Protein AF-0000000078999060 (afdb_homodimer)

Sequence (272 aa):
MEKMNGQCHCGTVKFTVELTDGLNTARRCNCSYCRMRGAITVSAPLNGITVLEGKEKLTEYRFNTRQAAHYFCSVCGIYTFHQRRSNPDQYGVNVACLEGVSPFDFPEIKVTEGIHHPNDGGGGVAGYLRYTPVEKMEKMNGQCHCGTVKFTVELTDGLNTARRCNCS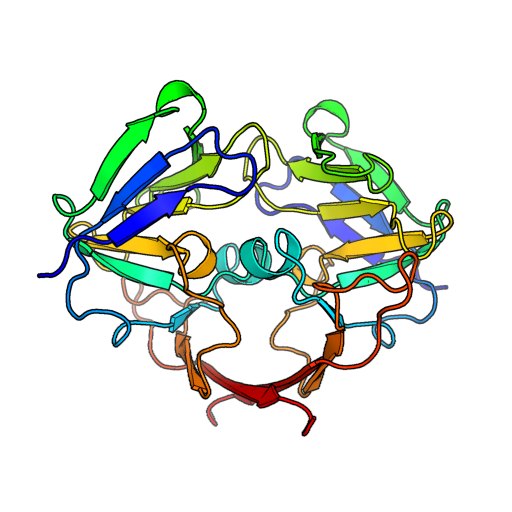YCRMRGAITVSAPLNGITVLEGKEKLTEYRFNTRQAAHYFCSVCGIYTFHQRRSNPDQYGVNVACLEGVSPFDFPEIKVTEGIHHPNDGGGGVAGYLRYTPVEK

Radius of gyration: 17.52 Å; Cα contacts (8 Å, |Δi|>4): 696; chains: 2; bounding box: 43×46×42 Å

Nearest PDB structures (foldseek):
  3fac-assembly6_F  TM=9.935E-01  e=1.640E-15  Cereibacter sphaeroides 2.4.1
  8x2u-assembly1_P  TM=4.530E-01  e=5.824E+00  Mus musculus
  2zf4-assembly2_D  TM=2.957E-01  e=1.473E+00  Chromobacterium violaceum
  3fac-assembly6_F  TM=9.935E-01  e=2.374E-15  Cereibacter sphaeroides 2.4.1
  8x2u-assembly1_P  TM=4.532E-01  e=5.974E+00  Mus musculus

InterPro domains:
  IPR006913 CENP-V/GFA domain [PF04828] (4-100)
  IPR006913 CENP-V/GFA domain [PS51891] (4-120)
  IPR011057 Mss4-like superfamily [SSF51316] (2-116)
  IPR052355 Centromere protein V-like [PTHR28620] (3-111)

Organism: Cronobacter sakazakii (strain ATCC BAA-894) (NCBI:txid290339)

Secondary structure (DSSP, 8-state):
--EEEEE-SSSSSEEEEE-SBTBTT-EEE-STTHHHH---EEEEEGGGEEEEE-GGGEEEE--TTS-SEEEEETTT--EEEEE-SS-TTEEEEEGGGBTT--GGG-SEEEEE--SS-GGGT--SEEEEEEEEEPP-/--EEEEE-SSSS-EEEEE-SBTBTT-EEE-STTHHHH---EEEEEGGGEEEEE-GGGEEEE--TTS-SEEEEETTT--EEEEE-SS-TTEEEEEGGGBTT--GGG-SEEEEE--SS-GGGT--SEEEEEEEEEPP-

Solvent-accessible surface area (backbone atoms only — not comparable to full-atom values): 13838 Å² total; per-residue (Å²): 114,76,73,42,54,30,32,43,81,79,56,58,36,29,30,37,35,28,38,71,58,57,75,77,54,46,28,34,42,58,16,83,60,46,41,40,39,31,45,48,26,23,40,20,41,62,87,25,58,45,76,75,38,38,67,88,41,49,42,72,35,62,57,93,89,51,64,32,44,34,33,20,33,69,70,65,33,33,62,46,38,26,38,30,61,89,46,67,64,25,24,38,31,29,43,42,32,29,71,95,40,52,70,83,71,44,57,65,34,48,23,31,28,36,73,44,36,54,88,76,77,44,40,61,69,44,25,36,39,32,48,46,68,52,85,127,113,76,74,40,55,32,32,42,83,81,56,57,36,27,31,37,35,28,38,71,58,55,75,78,54,47,27,34,43,58,16,83,60,45,41,39,42,32,45,45,26,23,40,20,41,64,84,23,57,46,76,75,38,39,68,89,40,49,40,72,33,62,58,95,89,51,65,31,44,34,30,20,34,69,69,65,33,34,61,48,38,26,38,30,62,88,45,68,65,24,25,39,31,29,43,43,34,29,73,95,41,52,71,84,71,43,56,64,33,48,24,32,26,36,72,45,36,52,86,77,78,44,42,61,69,43,24,35,41,32,48,47,66,50,87,127

pLDDT: mean 97.43, std 4.44, range [65.12, 98.94]

Structure (mmCIF, N/CA/C/O backbone):
data_AF-0000000078999060-model_v1
#
loop_
_entity.id
_entity.type
_entity.pdbx_description
1 polymer 'CENP-V/GFA domain-containing protein'
#
loop_
_atom_site.group_PDB
_atom_site.id
_atom_site.type_symbol
_atom_site.label_atom_id
_atom_site.label_alt_id
_atom_site.label_comp_id
_atom_site.label_asym_id
_atom_site.label_entity_id
_atom_site.label_seq_id
_atom_site.pdbx_PDB_ins_code
_atom_site.Cartn_x
_atom_site.Cartn_y
_atom_site.Cartn_z
_atom_site.occupancy
_atom_site.B_iso_or_equiv
_atom_site.auth_seq_id
_atom_site.auth_comp_id
_atom_site.auth_asym_id
_atom_site.auth_atom_id
_atom_site.pdbx_PDB_model_num
ATOM 1 N N . MET A 1 1 ? 6.52 21.141 16.891 1 65.19 1 MET A N 1
ATOM 2 C CA . MET A 1 1 ? 6.398 19.703 16.781 1 65.19 1 MET A CA 1
ATOM 3 C C . MET A 1 1 ? 7.664 19.078 16.188 1 65.19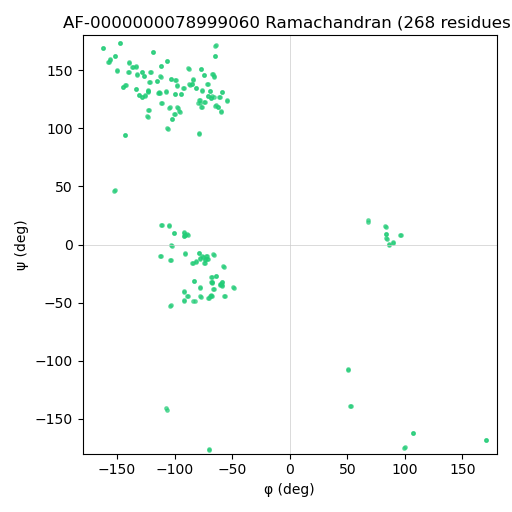 1 MET A C 1
ATOM 5 O O . MET A 1 1 ? 8.422 19.766 15.5 1 65.19 1 MET A O 1
ATOM 9 N N . GLU A 1 2 ? 8.094 17.906 16.703 1 84.69 2 GLU A N 1
ATOM 10 C CA . GLU A 1 2 ? 9.375 17.312 16.344 1 84.69 2 GLU A CA 1
ATOM 11 C C . GLU A 1 2 ? 9.398 16.938 14.859 1 84.69 2 GLU A C 1
ATOM 13 O O . GLU A 1 2 ? 8.422 16.391 14.336 1 84.69 2 GLU A O 1
ATOM 18 N N . LYS A 1 3 ? 10.336 17.531 14.141 1 95.88 3 LYS A N 1
ATOM 19 C CA . LYS A 1 3 ? 10.586 17.266 12.727 1 95.88 3 LYS A CA 1
ATOM 20 C C . LYS A 1 3 ? 11.117 15.852 12.516 1 95.88 3 LYS A C 1
ATOM 22 O O . LYS A 1 3 ? 12.023 15.414 13.234 1 95.88 3 LYS A O 1
ATOM 27 N N . MET A 1 4 ? 10.492 15.039 11.609 1 98.25 4 MET A N 1
ATOM 28 C CA . MET A 1 4 ? 10.922 13.688 11.273 1 98.25 4 MET A CA 1
ATOM 29 C C . MET A 1 4 ? 11.43 13.617 9.844 1 98.25 4 MET A C 1
ATOM 31 O O . MET A 1 4 ? 10.945 14.336 8.969 1 98.25 4 MET A O 1
ATOM 35 N N . ASN A 1 5 ? 12.422 12.812 9.609 1 98.75 5 ASN A N 1
ATOM 36 C CA . ASN A 1 5 ? 12.867 12.516 8.258 1 98.75 5 ASN A CA 1
ATOM 37 C C . ASN A 1 5 ? 12.031 11.398 7.629 1 98.75 5 ASN A C 1
ATOM 39 O O . ASN A 1 5 ? 11.641 10.453 8.312 1 98.75 5 ASN A O 1
ATOM 43 N N . GLY A 1 6 ? 11.758 11.555 6.336 1 98.81 6 GLY A N 1
ATOM 44 C CA . GLY A 1 6 ? 11.086 10.523 5.566 1 98.81 6 GLY A CA 1
ATOM 45 C C . GLY A 1 6 ? 11.656 10.344 4.172 1 98.81 6 GLY A C 1
ATOM 46 O O . GLY A 1 6 ? 12.312 11.25 3.646 1 98.81 6 GLY A O 1
ATOM 47 N N . GLN A 1 7 ? 11.484 9.211 3.609 1 98.94 7 GLN A N 1
ATOM 48 C CA . GLN A 1 7 ? 11.875 8.953 2.227 1 98.94 7 GLN A CA 1
ATOM 49 C C . GLN A 1 7 ? 11.086 7.777 1.646 1 98.94 7 GLN A C 1
ATOM 51 O O . GLN A 1 7 ? 10.562 6.945 2.389 1 98.94 7 GLN A O 1
ATOM 56 N N . CYS A 1 8 ? 11 7.762 0.298 1 98.94 8 CYS A N 1
ATOM 57 C CA . CYS A 1 8 ? 10.461 6.578 -0.36 1 98.94 8 CYS A CA 1
ATOM 58 C C . CYS A 1 8 ? 11.43 5.406 -0.249 1 98.94 8 CYS A C 1
ATOM 60 O O . CYS A 1 8 ? 12.453 5.5 0.427 1 98.94 8 CYS A O 1
ATOM 62 N N . HIS A 1 9 ? 11.141 4.316 -0.848 1 98.94 9 HIS A N 1
ATOM 63 C CA . HIS A 1 9 ? 11.945 3.113 -0.648 1 98.94 9 HIS A CA 1
ATOM 64 C C . HIS A 1 9 ? 13.305 3.244 -1.314 1 98.94 9 HIS A C 1
ATOM 66 O O . HIS A 1 9 ? 14.328 2.844 -0.741 1 98.94 9 HIS A O 1
ATOM 72 N N . CYS A 1 10 ? 13.352 3.717 -2.574 1 98.88 10 CYS A N 1
ATOM 73 C CA . CYS A 1 10 ? 14.586 3.756 -3.346 1 98.88 10 CYS A CA 1
ATOM 74 C C . CYS A 1 10 ? 15.461 4.93 -2.92 1 98.88 10 CYS A C 1
ATOM 76 O O . CYS A 1 10 ? 16.609 5.035 -3.338 1 98.88 10 CYS A O 1
ATOM 78 N N . GLY A 1 11 ? 14.914 5.832 -2.152 1 98.81 11 GLY A N 1
ATOM 79 C CA . GLY A 1 11 ? 15.688 6.945 -1.631 1 98.81 11 GLY A CA 1
ATOM 80 C C . GLY A 1 11 ? 15.68 8.156 -2.545 1 98.81 11 GLY A C 1
ATOM 81 O O . GLY A 1 11 ? 16.266 9.195 -2.217 1 98.81 11 GLY A O 1
ATOM 82 N N . THR A 1 12 ? 14.969 8.117 -3.674 1 98.88 12 THR A N 1
ATOM 83 C CA . THR A 1 12 ? 14.922 9.227 -4.621 1 98.88 12 THR A CA 1
ATOM 84 C C . THR A 1 12 ? 14.172 10.414 -4.023 1 98.88 12 THR A C 1
ATOM 86 O O . THR A 1 12 ? 14.602 11.562 -4.172 1 98.88 12 THR A O 1
ATOM 89 N N . VAL A 1 13 ? 13.062 10.18 -3.379 1 98.94 13 VAL A N 1
ATOM 90 C CA . VAL A 1 13 ? 12.273 11.227 -2.73 1 98.94 13 VAL A CA 1
ATOM 91 C C . VAL A 1 13 ? 12.609 11.266 -1.241 1 98.94 13 VAL A C 1
ATOM 93 O O . VAL A 1 13 ? 12.453 10.273 -0.533 1 98.94 13 VAL A O 1
ATOM 96 N N . LYS A 1 14 ? 13.094 12.312 -0.827 1 98.94 14 LYS A N 1
ATOM 97 C CA . LYS A 1 14 ? 13.367 12.578 0.583 1 98.94 14 LYS A CA 1
ATOM 98 C C . LYS A 1 14 ? 12.625 13.828 1.062 1 98.94 14 LYS A C 1
ATOM 100 O O . LYS A 1 14 ? 12.547 14.82 0.342 1 98.94 14 LYS A O 1
ATOM 105 N N . PHE A 1 15 ? 12.102 13.75 2.254 1 98.94 15 PHE A N 1
ATOM 106 C CA . PHE A 1 15 ? 11.344 14.875 2.779 1 98.94 15 PHE A CA 1
ATOM 107 C C . PHE A 1 15 ? 11.422 14.914 4.301 1 98.94 15 PHE A C 1
ATOM 109 O O . PHE A 1 15 ? 11.867 13.961 4.93 1 98.94 15 PHE A O 1
ATOM 116 N N . THR A 1 16 ? 11.094 16.047 4.891 1 98.81 16 THR A N 1
ATOM 117 C CA . THR A 1 16 ? 10.852 16.188 6.32 1 98.81 16 THR A CA 1
ATOM 118 C C . THR A 1 16 ? 9.383 16.484 6.594 1 98.81 16 THR A C 1
ATOM 120 O O . THR A 1 16 ? 8.68 17.016 5.73 1 98.81 16 THR A O 1
ATOM 123 N N . VAL A 1 17 ? 9.008 16.078 7.793 1 98.69 17 VAL A N 1
ATOM 124 C CA . VAL A 1 17 ? 7.602 16.297 8.117 1 98.69 17 VAL A CA 1
ATOM 125 C C . VAL A 1 17 ? 7.465 16.672 9.594 1 98.69 17 VAL A C 1
ATOM 127 O O . VAL A 1 17 ? 8.172 16.141 10.445 1 98.69 17 VAL A O 1
ATOM 130 N N . GLU A 1 18 ? 6.629 17.656 9.812 1 98.5 18 GLU A N 1
ATOM 131 C CA . GLU A 1 18 ? 6.09 17.938 11.133 1 98.5 18 GLU A CA 1
ATOM 132 C C . GLU A 1 18 ? 4.641 17.469 11.25 1 98.5 18 GLU A C 1
ATOM 134 O O . GLU A 1 18 ? 3.756 18 10.57 1 98.5 18 GLU A O 1
ATOM 139 N N . LEU A 1 19 ? 4.426 16.562 12.148 1 98.25 19 LEU A N 1
ATOM 140 C CA . LEU A 1 19 ? 3.111 15.93 12.25 1 98.25 19 LEU A CA 1
ATOM 141 C C . LEU A 1 19 ? 2.199 16.734 13.18 1 98.25 19 LEU A C 1
ATOM 143 O O . LEU A 1 19 ? 2.674 17.391 14.102 1 98.25 19 LEU A O 1
ATOM 147 N N . THR A 1 20 ? 0.923 16.656 12.938 1 97.06 20 THR A N 1
ATOM 148 C CA . THR A 1 20 ? -0.075 17.406 13.703 1 97.06 20 THR A CA 1
ATOM 149 C C . THR A 1 20 ? -0.13 16.922 15.148 1 97.06 20 THR A C 1
ATOM 151 O O . THR A 1 20 ? -0.285 17.719 16.062 1 97.06 20 THR A O 1
ATOM 154 N N . ASP A 1 21 ? -0.018 15.656 15.484 1 97 21 ASP A N 1
ATOM 155 C CA . ASP A 1 21 ? -0.11 15.023 16.797 1 97 21 ASP A CA 1
ATOM 156 C C . ASP A 1 21 ? 0.715 13.742 16.844 1 97 21 ASP A C 1
ATOM 158 O O . ASP A 1 21 ? 0.216 12.688 17.266 1 97 21 ASP A O 1
ATOM 162 N N . GLY A 1 22 ? 1.959 13.891 16.328 1 96.75 22 GLY A N 1
ATOM 163 C CA . GLY A 1 22 ? 2.799 12.703 16.25 1 96.75 22 GLY A CA 1
ATOM 164 C C . GLY A 1 22 ? 2.125 11.547 15.547 1 96.75 22 GLY A C 1
ATOM 165 O O . GLY A 1 22 ? 1.523 11.719 14.484 1 96.75 22 GLY A O 1
ATOM 166 N N . LEU A 1 23 ? 2.311 10.375 16.078 1 97.94 23 LEU A N 1
ATOM 167 C CA . LEU A 1 23 ? 1.775 9.172 15.445 1 97.94 23 LEU A CA 1
ATOM 168 C C . LEU A 1 23 ? 0.359 8.883 15.93 1 97.94 23 LEU A C 1
ATOM 170 O O . LEU A 1 23 ? -0.242 7.879 15.547 1 97.94 23 LEU A O 1
ATOM 174 N N . ASN A 1 24 ? -0.271 9.805 16.688 1 97.62 24 ASN A N 1
ATOM 175 C CA . ASN A 1 24 ? -1.562 9.562 17.328 1 97.62 24 ASN A CA 1
ATOM 176 C C . ASN A 1 24 ? -2.711 9.695 16.328 1 97.62 24 ASN A C 1
ATOM 178 O O . ASN A 1 24 ? -3.854 9.367 16.641 1 97.62 24 ASN A O 1
ATOM 182 N N . THR A 1 25 ? -2.434 10.164 15.055 1 98.06 25 THR A N 1
ATOM 183 C CA . THR A 1 25 ? -3.48 10.305 14.055 1 98.06 25 THR A CA 1
ATOM 184 C C . THR A 1 25 ? -3.461 9.125 13.086 1 98.06 25 THR A C 1
ATOM 186 O O . THR A 1 25 ? -4.125 9.156 12.047 1 98.06 25 THR A O 1
ATOM 189 N N . ALA A 1 26 ? -2.674 8.055 13.391 1 98.81 26 ALA A N 1
ATOM 190 C CA . ALA A 1 26 ? -2.5 6.922 12.484 1 98.81 26 ALA A CA 1
ATOM 191 C C . ALA A 1 26 ? -3.84 6.266 12.164 1 98.81 26 ALA A C 1
ATOM 193 O O . ALA A 1 26 ? -4.641 6.012 13.07 1 98.81 26 ALA A O 1
ATOM 194 N N . ARG A 1 27 ? -4.098 6.047 10.914 1 98.81 27 ARG A N 1
ATOM 195 C CA . ARG A 1 27 ? -5.34 5.418 10.469 1 98.81 27 ARG A CA 1
ATOM 196 C C . ARG A 1 27 ? -5.16 4.762 9.102 1 98.81 27 ARG A C 1
ATOM 198 O O . ARG A 1 27 ? -4.207 5.059 8.383 1 98.81 27 ARG A O 1
ATOM 205 N N . ARG A 1 28 ? -6.051 3.826 8.812 1 98.75 28 ARG A N 1
ATOM 206 C CA . ARG A 1 28 ? -6.32 3.293 7.484 1 98.75 28 ARG A CA 1
ATOM 207 C C . ARG A 1 28 ? -7.652 3.809 6.949 1 98.75 28 ARG A C 1
ATOM 209 O O . ARG A 1 28 ? -8.484 4.312 7.711 1 98.75 28 ARG A O 1
ATOM 216 N N . CYS A 1 29 ? -7.785 3.785 5.723 1 98.56 29 CYS A N 1
ATOM 217 C CA . CYS A 1 29 ? -9.039 4.121 5.062 1 98.56 29 CYS A CA 1
ATOM 218 C C . CYS A 1 29 ? -9.477 3.012 4.113 1 98.56 29 CYS A C 1
ATOM 220 O O . CYS A 1 29 ? -8.641 2.396 3.451 1 98.56 29 CYS A O 1
ATOM 222 N N . ASN A 1 30 ? -10.781 2.771 3.982 1 98.44 30 ASN A N 1
ATOM 223 C CA . ASN A 1 30 ? -11.227 1.661 3.15 1 98.44 30 ASN A CA 1
ATOM 224 C C . ASN A 1 30 ? -11.797 2.152 1.818 1 98.44 30 ASN A C 1
ATOM 226 O O . ASN A 1 30 ? -12.539 1.434 1.152 1 98.44 30 ASN A O 1
ATOM 230 N N . CYS A 1 31 ? -11.508 3.406 1.434 1 98.31 31 CYS A N 1
ATOM 231 C CA . CYS A 1 31 ? -11.953 3.852 0.118 1 98.31 31 CYS A CA 1
ATOM 232 C C . CYS A 1 31 ? -11.266 3.059 -0.988 1 98.31 31 CYS A C 1
ATOM 234 O O . CYS A 1 31 ? -10.312 2.32 -0.729 1 98.31 31 CYS A O 1
ATOM 236 N N . SER A 1 32 ? -11.695 3.211 -2.238 1 98.38 32 SER A N 1
ATOM 237 C CA . SER A 1 32 ? -11.273 2.393 -3.373 1 98.38 32 SER A CA 1
ATOM 238 C C . SER A 1 32 ? -9.773 2.496 -3.602 1 98.38 32 SER A C 1
ATOM 240 O O . SER A 1 32 ? -9.125 1.517 -3.984 1 98.38 32 SER A O 1
ATOM 242 N N . TYR A 1 33 ? -9.18 3.625 -3.363 1 98.81 33 TYR A N 1
ATOM 243 C CA . TYR A 1 33 ? -7.77 3.846 -3.66 1 98.81 33 TYR A CA 1
ATOM 244 C C . TYR A 1 33 ? -6.895 3.453 -2.475 1 98.81 33 TYR A C 1
ATOM 246 O O . TYR A 1 33 ? -5.91 2.727 -2.635 1 98.81 33 TYR A O 1
ATOM 254 N N . CYS A 1 34 ? -7.305 3.859 -1.254 1 98.75 34 CYS A N 1
ATOM 255 C CA . CYS A 1 34 ? -6.492 3.637 -0.064 1 98.75 34 CYS A CA 1
ATOM 256 C C . CYS A 1 34 ? -6.402 2.152 0.266 1 98.75 34 CYS A C 1
ATOM 258 O O . CYS A 1 34 ? -5.379 1.687 0.771 1 98.75 34 CYS A O 1
ATOM 260 N N . ARG A 1 35 ? -7.508 1.41 -0.05 1 98.75 35 ARG A N 1
ATOM 261 C CA . ARG A 1 35 ? -7.457 -0.014 0.262 1 98.75 35 ARG A CA 1
ATOM 262 C C . ARG A 1 35 ? -6.449 -0.734 -0.631 1 98.75 35 ARG A C 1
ATOM 264 O O . ARG A 1 35 ? -5.867 -1.744 -0.23 1 98.75 35 ARG A O 1
ATOM 271 N N . MET A 1 36 ? -6.215 -0.208 -1.843 1 98.88 36 MET A N 1
ATOM 272 C CA . MET A 1 36 ? -5.238 -0.801 -2.752 1 98.88 36 MET A CA 1
ATOM 273 C C . MET A 1 36 ? -3.816 -0.42 -2.348 1 98.88 36 MET A C 1
ATOM 275 O O . MET A 1 36 ? -2.9 -1.239 -2.438 1 98.88 36 MET A O 1
ATOM 279 N N . ARG A 1 37 ? -3.568 0.812 -1.861 1 98.19 37 ARG A N 1
ATOM 280 C CA . ARG A 1 37 ? -2.26 1.291 -1.43 1 98.19 37 ARG A CA 1
ATOM 281 C C . ARG A 1 37 ? -1.807 0.576 -0.161 1 98.19 37 ARG A C 1
ATOM 283 O O . ARG A 1 37 ? -0.623 0.268 -0.005 1 98.19 37 ARG A O 1
ATOM 290 N N . GLY A 1 38 ? -2.752 0.483 0.72 1 98.5 38 GLY A N 1
ATOM 291 C CA . GLY A 1 38 ? -2.492 -0.322 1.903 1 98.5 38 GLY A CA 1
ATOM 292 C C . GLY A 1 38 ? -1.739 0.432 2.982 1 98.5 38 GLY A C 1
ATOM 293 O O . GLY A 1 38 ? -1.352 -0.15 3.998 1 98.5 38 GLY A O 1
ATOM 294 N N . ALA A 1 39 ? -1.564 1.722 2.859 1 98.69 39 ALA A N 1
ATOM 295 C CA . ALA A 1 39 ? -0.695 2.475 3.76 1 98.69 39 ALA A CA 1
ATOM 296 C C . ALA A 1 39 ? -1.454 2.93 5.004 1 98.69 39 ALA A C 1
ATOM 298 O O . ALA A 1 39 ? -2.613 3.34 4.914 1 98.69 39 ALA A O 1
ATOM 299 N N . ILE A 1 40 ? -0.834 2.807 6.152 1 98.94 40 ILE A N 1
ATOM 300 C CA . ILE A 1 40 ? -1.237 3.576 7.324 1 98.94 40 ILE A CA 1
ATOM 301 C C . ILE A 1 40 ? -0.755 5.02 7.188 1 98.94 40 ILE A C 1
ATOM 303 O O . ILE A 1 40 ? 0.406 5.262 6.852 1 98.94 40 ILE A O 1
ATOM 307 N N . THR A 1 41 ? -1.656 5.98 7.449 1 98.81 41 THR A N 1
ATOM 308 C CA . THR A 1 41 ? -1.294 7.383 7.262 1 98.81 41 THR A CA 1
ATOM 309 C C . THR A 1 41 ? -1.428 8.156 8.57 1 98.81 41 THR A C 1
ATOM 311 O O . THR A 1 41 ? -2.23 7.797 9.43 1 98.81 41 THR A O 1
ATOM 314 N N . VAL A 1 42 ? -0.595 9.133 8.719 1 98.69 42 VAL A N 1
ATOM 315 C CA . VAL A 1 42 ? -0.696 10.133 9.773 1 98.69 42 VAL A CA 1
ATOM 316 C C . VAL A 1 42 ? -0.87 11.523 9.156 1 98.69 42 VAL A C 1
ATOM 318 O O . VAL A 1 42 ? -0.635 11.711 7.961 1 98.69 42 VAL A O 1
ATOM 321 N N . SER A 1 43 ? -1.263 12.492 9.969 1 98.62 43 SER A N 1
ATOM 322 C CA . SER A 1 43 ? -1.611 13.812 9.445 1 98.62 43 SER A CA 1
ATOM 323 C C . SER A 1 43 ? -0.497 14.82 9.703 1 98.62 43 SER A C 1
ATOM 325 O O . SER A 1 43 ? 0.165 14.766 10.742 1 98.62 43 SER A O 1
ATOM 327 N N . ALA A 1 44 ? -0.278 15.656 8.797 1 98.62 44 ALA A N 1
ATOM 328 C CA . ALA A 1 44 ? 0.566 16.844 8.891 1 98.62 44 ALA A CA 1
ATOM 329 C C . ALA A 1 44 ? -0.143 18.078 8.32 1 98.62 44 ALA A C 1
ATOM 331 O O . ALA A 1 44 ? -0.947 17.953 7.395 1 98.62 44 ALA A O 1
ATOM 332 N N . PRO A 1 45 ? 0.102 19.234 8.891 1 98 45 PRO A N 1
ATOM 333 C CA . PRO A 1 45 ? -0.426 20.422 8.219 1 98 45 PRO A CA 1
ATOM 334 C C . PRO A 1 45 ? 0.21 20.656 6.848 1 98 45 PRO A C 1
ATOM 336 O O . PRO A 1 45 ? 1.266 20.094 6.551 1 98 45 PRO A O 1
ATOM 339 N N . LEU A 1 46 ? -0.379 21.438 5.988 1 96.19 46 LEU A N 1
ATOM 340 C CA . LEU A 1 46 ? 0.086 21.672 4.629 1 96.19 46 LEU A CA 1
ATOM 341 C C . LEU A 1 46 ? 1.506 22.234 4.625 1 96.19 46 LEU A C 1
ATOM 343 O O . LEU A 1 46 ? 2.293 21.938 3.723 1 96.19 46 LEU A O 1
ATOM 347 N N . ASN A 1 47 ? 1.854 23 5.613 1 96.12 47 ASN A N 1
ATOM 348 C CA . ASN A 1 47 ? 3.195 23.578 5.68 1 96.12 47 ASN A CA 1
ATOM 349 C C . ASN A 1 47 ? 4.148 22.672 6.453 1 96.12 47 ASN A C 1
ATOM 351 O O . ASN A 1 47 ? 5.273 23.062 6.762 1 96.12 47 ASN A O 1
ATOM 355 N N . GLY A 1 48 ? 3.693 21.484 6.777 1 97.81 48 GLY A N 1
ATOM 356 C CA . GLY A 1 48 ? 4.469 20.578 7.613 1 97.81 48 GLY A CA 1
ATOM 357 C C . GLY A 1 48 ? 5.371 19.656 6.816 1 97.81 48 GLY A C 1
ATOM 358 O O . GLY A 1 48 ? 6.195 18.938 7.391 1 97.81 48 GLY A O 1
ATOM 359 N N . ILE A 1 49 ? 5.254 19.641 5.504 1 98.25 49 ILE A N 1
ATOM 360 C CA . ILE A 1 49 ? 6.09 18.766 4.688 1 98.25 49 ILE A CA 1
ATOM 361 C C . ILE A 1 49 ? 7.027 19.609 3.824 1 98.25 49 ILE A C 1
ATOM 363 O O . ILE A 1 49 ? 6.605 20.578 3.203 1 98.25 49 ILE A O 1
ATOM 367 N N . THR A 1 50 ? 8.266 19.297 3.84 1 98.5 50 THR A N 1
ATOM 368 C CA . THR A 1 50 ? 9.266 19.844 2.941 1 98.5 50 THR A CA 1
ATOM 369 C C . THR A 1 50 ? 9.961 18.75 2.15 1 98.5 50 THR A C 1
ATOM 371 O O . THR A 1 50 ? 10.641 17.891 2.727 1 98.5 50 THR A O 1
ATOM 374 N N . VAL A 1 51 ? 9.789 18.766 0.861 1 98.81 51 VAL A N 1
ATOM 375 C CA . VAL A 1 51 ? 10.516 17.812 0.016 1 98.81 51 VAL A CA 1
ATOM 376 C C . VAL A 1 51 ? 11.945 18.312 -0.183 1 98.81 51 VAL A C 1
ATOM 378 O O . VAL A 1 51 ? 12.172 19.406 -0.7 1 98.81 51 VAL A O 1
ATOM 381 N N . LEU A 1 52 ? 12.875 17.516 0.202 1 98.88 52 LEU A N 1
ATOM 382 C CA . LEU A 1 52 ? 14.289 17.875 0.159 1 98.88 52 LEU A CA 1
ATOM 383 C C . LEU A 1 52 ? 14.922 17.438 -1.158 1 98.88 52 LEU A C 1
ATOM 385 O O . LEU A 1 52 ? 15.789 18.141 -1.692 1 98.88 52 LEU A O 1
ATOM 389 N N . GLU A 1 53 ? 14.602 16.297 -1.667 1 98.88 53 GLU A N 1
ATOM 390 C CA . GLU A 1 53 ? 15.109 15.703 -2.902 1 98.88 53 GLU A CA 1
ATOM 391 C C . GLU A 1 53 ? 14.008 14.992 -3.674 1 98.88 53 GLU A C 1
ATOM 393 O O . GLU A 1 53 ? 13.055 14.484 -3.08 1 98.88 53 GLU A O 1
ATOM 398 N N . GLY A 1 54 ? 14.125 14.992 -4.973 1 98.81 54 GLY A N 1
ATOM 399 C CA . GLY A 1 54 ? 13.336 14.102 -5.809 1 98.81 54 GLY A CA 1
ATOM 400 C C . GLY A 1 54 ? 11.945 14.641 -6.105 1 98.81 54 GLY A C 1
ATOM 401 O O . GLY A 1 54 ? 11.031 13.875 -6.422 1 98.81 54 GLY A O 1
ATOM 402 N N . LYS A 1 55 ? 11.719 15.914 -5.863 1 98.75 55 LYS A N 1
ATOM 403 C CA . LYS A 1 55 ? 10.414 16.5 -6.164 1 98.75 55 LYS A CA 1
ATOM 404 C C . LYS A 1 55 ? 9.969 16.156 -7.578 1 98.75 55 LYS A C 1
ATOM 406 O O . LYS A 1 55 ? 8.789 15.898 -7.816 1 98.75 55 LYS A O 1
ATOM 411 N N . GLU A 1 56 ? 10.867 16.094 -8.523 1 98.69 56 GLU A N 1
ATOM 412 C CA . GLU A 1 56 ? 10.562 15.844 -9.93 1 98.69 56 GLU A CA 1
ATOM 413 C C . GLU A 1 56 ? 10.18 14.383 -10.164 1 98.69 56 GLU A C 1
ATOM 415 O O . GLU A 1 56 ? 9.664 14.039 -11.227 1 98.69 56 GLU A O 1
ATOM 420 N N . LYS A 1 57 ? 10.391 13.5 -9.227 1 98.88 57 LYS A N 1
ATOM 421 C CA . LYS A 1 57 ? 10.07 12.086 -9.352 1 98.88 57 LYS A CA 1
ATOM 422 C C . LYS A 1 57 ? 8.789 11.742 -8.594 1 98.88 57 LYS A C 1
ATOM 424 O O . LYS A 1 57 ? 8.359 10.586 -8.586 1 98.88 57 LYS A O 1
ATOM 429 N N . LEU A 1 58 ? 8.195 12.812 -7.938 1 98.88 58 LEU A N 1
ATOM 430 C CA . LEU A 1 58 ? 6.855 12.625 -7.391 1 98.88 58 LEU A CA 1
ATOM 431 C C . LEU A 1 58 ? 5.805 12.68 -8.492 1 98.88 58 LEU A C 1
ATOM 433 O O . LEU A 1 58 ? 5.707 13.68 -9.211 1 98.88 58 LEU A O 1
ATOM 437 N N . THR A 1 59 ? 5.129 11.602 -8.625 1 98.88 59 THR A N 1
ATOM 438 C CA . THR A 1 59 ? 4.012 11.562 -9.562 1 98.88 59 THR A CA 1
ATOM 439 C C . THR A 1 59 ? 2.697 11.875 -8.852 1 98.88 59 THR A C 1
ATOM 441 O O . THR A 1 59 ? 2.416 11.312 -7.785 1 98.88 59 THR A O 1
ATOM 444 N N . GLU A 1 60 ? 1.957 12.773 -9.375 1 98.94 60 GLU A N 1
ATOM 445 C CA . GLU A 1 60 ? 0.667 13.156 -8.812 1 98.94 60 GLU A CA 1
ATOM 446 C C . GLU A 1 60 ? -0.469 12.344 -9.438 1 98.94 60 GLU A C 1
ATOM 448 O O . GLU A 1 60 ? -0.502 12.148 -10.648 1 98.94 60 GLU A O 1
ATOM 453 N N . TYR A 1 61 ? -1.342 11.867 -8.664 1 98.94 61 TYR A N 1
ATOM 454 C CA . TYR A 1 61 ? -2.551 11.188 -9.109 1 98.94 61 TYR A CA 1
ATOM 455 C C . TYR A 1 61 ? -3.783 11.742 -8.406 1 98.94 61 TYR A C 1
ATOM 457 O O . TYR A 1 61 ? -3.797 11.859 -7.176 1 98.94 61 TYR A O 1
ATOM 465 N N . ARG A 1 62 ? -4.73 12.078 -9.141 1 98.81 62 ARG A N 1
ATOM 466 C CA . ARG A 1 62 ? -6.035 12.555 -8.68 1 98.81 62 ARG A CA 1
ATOM 467 C C . ARG A 1 62 ? -7.164 11.773 -9.344 1 98.81 62 ARG A C 1
ATOM 469 O O . ARG A 1 62 ? -7.051 11.367 -10.5 1 98.81 62 ARG A O 1
ATOM 476 N N . PHE A 1 63 ? -8.219 11.609 -8.664 1 98.5 63 PHE A N 1
ATOM 477 C CA . PHE A 1 63 ? -9.367 10.906 -9.234 1 98.5 63 PHE A CA 1
ATOM 478 C C . PHE A 1 63 ? -10.672 11.469 -8.68 1 98.5 63 PHE A C 1
ATOM 480 O O . PHE A 1 63 ? -10.656 12.328 -7.797 1 98.5 63 PHE A O 1
ATOM 487 N N . ASN A 1 64 ? -11.789 10.961 -9.258 1 97 64 ASN A N 1
ATOM 488 C CA . ASN A 1 64 ? -13.125 11.383 -8.844 1 97 64 ASN A CA 1
ATOM 489 C C . ASN A 1 64 ? -13.25 12.906 -8.828 1 97 64 ASN A C 1
ATOM 491 O O . ASN A 1 64 ? -13.094 13.555 -9.859 1 97 64 ASN A O 1
ATOM 495 N N . THR A 1 65 ? -13.32 13.57 -7.547 1 97.31 65 THR A N 1
ATOM 496 C CA . THR A 1 65 ? -13.484 15.016 -7.473 1 97.31 65 THR A CA 1
ATOM 497 C C . THR A 1 65 ? -12.195 15.727 -7.844 1 97.31 65 THR A C 1
ATOM 499 O O . THR A 1 65 ? -12.188 16.938 -8.086 1 97.31 65 THR A O 1
ATOM 502 N N . ARG A 1 66 ? -11.117 15.062 -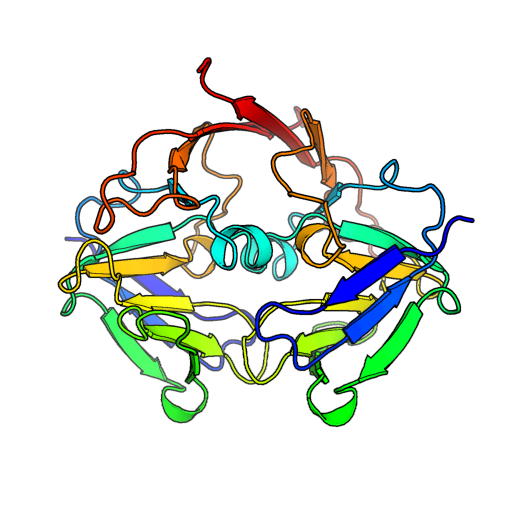7.859 1 98.12 66 ARG A N 1
ATOM 503 C CA . ARG A 1 66 ? -9.781 15.547 -8.188 1 98.12 66 ARG A CA 1
ATOM 504 C C . ARG A 1 66 ? -9.273 16.516 -7.133 1 98.12 66 ARG A C 1
ATOM 506 O O . ARG A 1 66 ? -8.352 17.297 -7.387 1 98.12 66 ARG A O 1
ATOM 513 N N . GLN A 1 67 ? -9.883 16.453 -5.941 1 97.44 67 GLN A N 1
ATOM 514 C CA . GLN A 1 67 ? -9.477 17.344 -4.863 1 97.44 67 GLN A CA 1
ATOM 515 C C . GLN A 1 67 ? -8.25 16.812 -4.129 1 97.44 67 GLN A C 1
ATOM 517 O O . GLN A 1 67 ? -7.312 17.562 -3.852 1 97.44 67 GLN A O 1
ATOM 522 N N . ALA A 1 68 ? -8.305 15.555 -3.771 1 98.38 68 ALA A N 1
ATOM 523 C CA . ALA A 1 68 ? -7.145 14.977 -3.104 1 98.38 68 ALA A CA 1
ATOM 524 C C . ALA A 1 68 ? -5.98 14.797 -4.078 1 98.38 68 ALA A C 1
ATOM 526 O O . ALA A 1 68 ? -6.16 14.273 -5.18 1 98.38 68 ALA A O 1
ATOM 527 N N . ALA A 1 69 ? -4.871 15.273 -3.77 1 98.75 69 ALA A N 1
ATOM 528 C CA . ALA A 1 69 ? -3.654 15.109 -4.559 1 98.75 69 ALA A CA 1
ATOM 529 C C . ALA A 1 69 ? -2.74 14.055 -3.945 1 98.75 69 ALA A C 1
ATOM 531 O O . ALA A 1 69 ? -2.127 14.289 -2.9 1 98.75 69 ALA A O 1
ATOM 532 N N . HIS A 1 7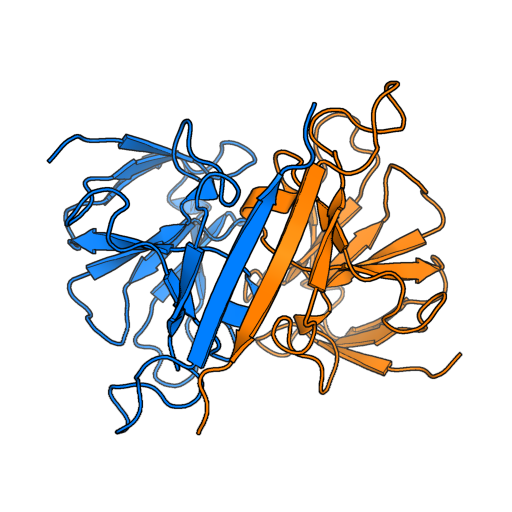0 ? -2.65 12.922 -4.59 1 98.88 70 HIS A N 1
ATOM 533 C CA . HIS A 1 70 ? -1.824 11.82 -4.102 1 98.88 70 HIS A CA 1
ATOM 534 C C . HIS A 1 70 ? -0.47 11.797 -4.805 1 98.88 70 HIS A C 1
ATOM 536 O O . HIS A 1 70 ? -0.395 11.953 -6.023 1 98.88 70 HIS A O 1
ATOM 542 N N . TYR A 1 71 ? 0.609 11.578 -4.043 1 98.94 71 TYR A N 1
ATOM 543 C CA . TYR A 1 71 ? 1.95 11.586 -4.617 1 98.94 71 TYR A CA 1
ATOM 544 C C . TYR A 1 71 ? 2.662 10.266 -4.352 1 98.94 71 TYR A C 1
ATOM 546 O O . TYR A 1 71 ? 2.646 9.758 -3.225 1 98.94 71 TYR A O 1
ATOM 554 N N . PHE A 1 72 ? 3.258 9.695 -5.344 1 98.94 72 PHE A N 1
ATOM 555 C CA . PHE A 1 72 ? 4.086 8.508 -5.195 1 98.94 72 PHE A CA 1
ATOM 556 C C . PHE A 1 72 ? 5.375 8.641 -6.004 1 98.94 72 PHE A C 1
ATOM 558 O O . PHE A 1 72 ? 5.43 9.406 -6.969 1 98.94 72 PHE A O 1
ATOM 565 N N . CYS A 1 73 ? 6.438 7.992 -5.602 1 98.94 73 CYS A N 1
ATOM 566 C CA . CYS A 1 73 ? 7.715 7.992 -6.309 1 98.94 73 CYS A CA 1
ATOM 567 C C . CYS A 1 73 ? 7.602 7.254 -7.637 1 98.94 73 CYS A C 1
ATOM 569 O O . CYS A 1 73 ? 7.18 6.098 -7.68 1 98.94 73 CYS A O 1
ATOM 571 N N . SER A 1 74 ? 7.984 7.891 -8.719 1 98.94 74 SER A N 1
ATOM 572 C CA . SER A 1 74 ? 7.871 7.301 -10.047 1 98.94 74 SER A CA 1
ATOM 573 C C . SER A 1 74 ? 8.875 6.172 -10.242 1 98.94 74 SER A C 1
ATOM 575 O O . SER A 1 74 ? 8.773 5.398 -11.195 1 98.94 74 SER A O 1
ATOM 577 N N . VAL A 1 75 ? 9.852 6.047 -9.344 1 98.94 75 VAL A N 1
ATOM 578 C CA . VAL A 1 75 ? 10.906 5.047 -9.484 1 98.94 75 VAL A CA 1
ATOM 579 C C . VAL A 1 75 ? 10.5 3.766 -8.758 1 98.94 75 VAL A C 1
ATOM 581 O O . VAL A 1 75 ? 10.492 2.686 -9.352 1 98.94 75 VAL A O 1
ATOM 584 N N . CYS A 1 76 ? 10.047 3.889 -7.516 1 98.94 76 CYS A N 1
ATOM 585 C CA . CYS A 1 76 ? 9.805 2.678 -6.738 1 98.94 76 CYS A CA 1
ATOM 586 C C . CYS A 1 76 ? 8.312 2.488 -6.48 1 98.94 76 CYS A C 1
ATOM 588 O O . CYS A 1 76 ? 7.898 1.465 -5.934 1 98.94 76 CYS A O 1
ATOM 590 N N . GLY A 1 77 ? 7.512 3.428 -6.773 1 98.94 77 GLY A N 1
ATOM 591 C CA . GLY A 1 77 ? 6.062 3.285 -6.723 1 98.94 77 GLY A CA 1
ATOM 592 C C . GLY A 1 77 ? 5.484 3.564 -5.348 1 98.94 77 GLY A C 1
ATOM 593 O O . GLY A 1 77 ? 4.266 3.547 -5.168 1 98.94 77 GLY A O 1
ATOM 594 N N . ILE A 1 78 ? 6.34 3.898 -4.359 1 98.94 78 ILE A N 1
ATOM 595 C CA . ILE A 1 78 ? 5.859 4.074 -2.996 1 98.94 78 ILE A CA 1
ATOM 596 C C . ILE A 1 78 ? 5.09 5.391 -2.887 1 98.94 78 ILE A C 1
ATOM 598 O O . ILE A 1 78 ? 5.605 6.449 -3.242 1 98.94 78 ILE A O 1
ATOM 602 N N . TYR A 1 79 ? 3.793 5.254 -2.439 1 98.94 79 TYR A N 1
ATOM 603 C CA . TYR A 1 79 ? 3.014 6.402 -1.982 1 98.94 79 TYR A CA 1
ATOM 604 C C . TYR A 1 79 ? 3.682 7.07 -0.787 1 98.94 79 TYR A C 1
ATOM 606 O O . TYR A 1 79 ? 3.986 6.414 0.21 1 98.94 79 TYR A O 1
ATOM 614 N N . THR A 1 80 ? 3.914 8.445 -0.887 1 98.94 80 THR A N 1
ATOM 615 C CA . THR A 1 80 ? 4.613 9.141 0.188 1 98.94 80 THR A CA 1
ATOM 616 C C . THR A 1 80 ? 3.635 9.938 1.044 1 98.94 80 THR A C 1
ATOM 618 O O . THR A 1 80 ? 3.594 9.773 2.266 1 98.94 80 THR A O 1
ATOM 621 N N . PHE A 1 81 ? 2.857 10.75 0.431 1 98.94 81 PHE A N 1
ATOM 622 C CA . PHE A 1 81 ? 1.881 11.594 1.113 1 98.94 81 PHE A CA 1
ATOM 623 C C . PHE A 1 81 ? 0.832 12.109 0.134 1 98.94 81 PHE A C 1
ATOM 625 O O . PHE A 1 81 ? 0.954 11.906 -1.076 1 98.94 81 PHE A O 1
ATOM 632 N N . HIS A 1 82 ? -0.187 12.672 0.636 1 98.88 82 HIS A N 1
ATOM 633 C CA . HIS A 1 82 ? -1.215 13.281 -0.199 1 98.88 82 HIS A CA 1
ATOM 634 C C . HIS A 1 82 ? -1.883 14.453 0.516 1 98.88 82 HIS A C 1
ATOM 636 O O . HIS A 1 82 ? -1.909 14.5 1.747 1 98.88 82 HIS A O 1
ATOM 642 N N . GLN A 1 83 ? -2.346 15.461 -0.247 1 98.69 83 GLN A N 1
ATOM 643 C CA . GLN A 1 83 ? -3.256 16.453 0.296 1 98.69 83 GLN A CA 1
ATOM 644 C C . GLN A 1 83 ? -4.68 15.922 0.383 1 98.69 83 GLN A C 1
ATOM 646 O O . GLN A 1 83 ? -5.25 15.492 -0.622 1 98.69 83 GLN A O 1
ATOM 651 N N . ARG A 1 84 ? -5.27 15.961 1.541 1 97.88 84 ARG A N 1
ATOM 652 C CA . ARG A 1 84 ? -6.523 15.281 1.841 1 97.88 84 ARG A CA 1
ATOM 653 C C . ARG A 1 84 ? -7.707 16.016 1.208 1 97.88 84 ARG A C 1
ATOM 655 O O . ARG A 1 84 ? -7.707 17.234 1.115 1 97.88 84 ARG A O 1
ATOM 662 N N . ARG A 1 85 ? -8.68 15.281 0.797 1 96.44 85 ARG A N 1
ATOM 663 C CA . ARG A 1 85 ? -9.961 15.852 0.4 1 96.44 85 ARG A CA 1
ATOM 664 C C . ARG A 1 85 ? -10.789 16.234 1.621 1 96.44 85 ARG A C 1
ATOM 666 O O . ARG A 1 85 ? -11.43 17.281 1.644 1 96.44 85 ARG A O 1
ATOM 673 N N . SER A 1 86 ? -10.828 15.266 2.672 1 94.94 86 SER A N 1
ATOM 674 C CA . SER A 1 86 ? -11.656 15.477 3.855 1 94.94 86 SER A CA 1
ATOM 675 C C . SER A 1 86 ? -11.242 16.75 4.598 1 94.94 86 SER A C 1
ATOM 677 O O . SER A 1 86 ? -12.07 17.391 5.246 1 94.94 86 SER A O 1
ATOM 679 N N . ASN A 1 87 ? -9.953 17.094 4.594 1 95.81 87 ASN A N 1
ATOM 680 C CA . ASN A 1 87 ? -9.375 18.312 5.141 1 95.81 87 ASN A CA 1
ATOM 681 C C . ASN A 1 87 ? -8.219 18.828 4.281 1 95.81 87 ASN A C 1
ATOM 683 O O . ASN A 1 87 ? -7.066 18.438 4.488 1 95.81 87 ASN A O 1
ATOM 687 N N . PRO A 1 88 ? -8.531 19.734 3.367 1 95.88 88 PRO A N 1
ATOM 688 C CA . PRO A 1 88 ? -7.547 20.156 2.361 1 95.88 88 PRO A CA 1
ATOM 689 C C . PRO A 1 88 ? -6.355 20.891 2.967 1 95.88 88 PRO A C 1
ATOM 691 O O . PRO A 1 88 ? -5.355 21.125 2.281 1 95.88 88 PRO A O 1
ATOM 694 N N . ASP A 1 89 ? -6.406 21.234 4.27 1 97.19 89 ASP A N 1
ATOM 695 C CA . ASP A 1 89 ? -5.309 21.922 4.941 1 97.19 89 ASP A CA 1
ATOM 696 C C . ASP A 1 89 ? -4.344 20.922 5.582 1 97.19 89 ASP A C 1
ATOM 698 O O . ASP A 1 89 ? -3.445 21.312 6.332 1 97.19 89 ASP A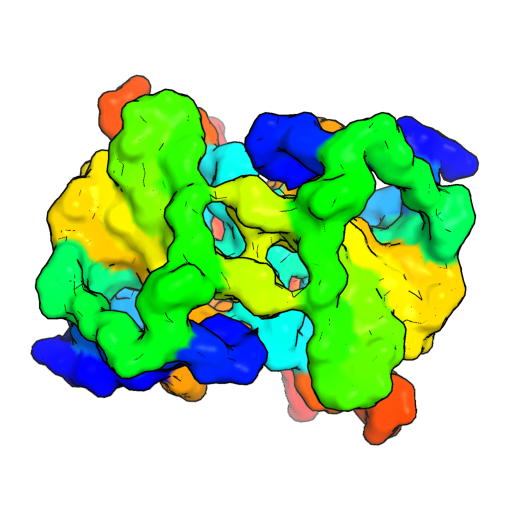 O 1
ATOM 702 N N . GLN A 1 90 ? -4.523 19.672 5.262 1 98.19 90 GLN A N 1
ATOM 703 C CA . GLN A 1 90 ? -3.654 18.656 5.836 1 98.19 90 GLN A CA 1
ATOM 704 C C . GLN A 1 90 ? -3.15 17.688 4.762 1 98.19 90 GLN A C 1
ATOM 706 O O . GLN A 1 90 ? -3.793 17.516 3.723 1 98.19 90 GLN A O 1
ATOM 711 N N . TYR A 1 91 ? -2.016 17.156 5.082 1 98.75 91 TYR A N 1
ATOM 712 C CA . TYR A 1 91 ? -1.505 15.984 4.371 1 98.75 91 TYR A CA 1
ATOM 713 C C . TYR A 1 91 ? -1.765 14.711 5.164 1 98.75 91 TYR A C 1
ATOM 715 O O . TYR A 1 91 ? -1.771 14.727 6.398 1 98.75 91 TYR A O 1
ATOM 723 N N . GLY A 1 92 ? -2.105 13.641 4.5 1 98.62 92 GLY A N 1
ATOM 724 C CA . GLY A 1 92 ? -1.791 12.305 4.977 1 98.62 92 GLY A CA 1
ATOM 725 C C . GLY A 1 92 ? -0.4 11.844 4.586 1 98.62 92 GLY A C 1
ATOM 726 O O . GLY A 1 92 ? 0.058 12.109 3.471 1 98.62 92 GLY A O 1
ATOM 727 N N . VAL A 1 93 ? 0.31 11.211 5.473 1 98.94 93 VAL A N 1
ATOM 728 C CA . VAL A 1 93 ? 1.686 10.781 5.25 1 98.94 93 VAL A CA 1
ATOM 729 C C . VAL A 1 93 ? 1.809 9.281 5.516 1 98.94 93 VAL A C 1
ATOM 731 O O . VAL A 1 93 ? 1.344 8.789 6.547 1 98.94 93 VAL A O 1
ATOM 734 N N . ASN A 1 94 ? 2.377 8.523 4.562 1 98.94 94 ASN A N 1
ATOM 735 C CA . ASN A 1 94 ? 2.684 7.113 4.77 1 98.94 94 ASN A CA 1
ATOM 736 C C . ASN A 1 94 ? 3.646 6.914 5.938 1 98.94 94 ASN A C 1
ATOM 738 O O . ASN A 1 94 ? 4.824 7.266 5.844 1 98.94 94 ASN A O 1
ATOM 742 N N . VAL A 1 95 ? 3.205 6.281 7.004 1 98.88 95 VAL A N 1
ATOM 743 C CA . VAL A 1 95 ? 4.039 6.172 8.195 1 98.88 95 VAL A CA 1
ATOM 744 C C . VAL A 1 95 ? 5.293 5.359 7.879 1 98.88 95 VAL A C 1
ATOM 746 O O . VAL A 1 95 ? 6.348 5.57 8.484 1 98.88 95 VAL A O 1
ATOM 749 N N . ALA A 1 96 ? 5.195 4.469 6.887 1 98.88 96 ALA A N 1
ATOM 750 C CA . ALA A 1 96 ? 6.293 3.555 6.594 1 98.88 96 ALA A CA 1
ATOM 751 C C . ALA A 1 96 ? 7.426 4.27 5.863 1 98.88 96 ALA A C 1
ATOM 753 O O . ALA A 1 96 ? 8.508 3.709 5.68 1 98.88 96 ALA A O 1
ATOM 754 N N . CYS A 1 97 ? 7.18 5.473 5.445 1 98.94 97 CYS A N 1
ATOM 755 C CA . CYS A 1 97 ? 8.234 6.285 4.844 1 98.94 97 CYS A CA 1
ATOM 756 C C . CYS A 1 97 ? 9.047 7.008 5.914 1 98.94 97 CYS A C 1
ATOM 758 O O . CYS A 1 97 ? 10.117 7.543 5.629 1 98.94 97 CYS A O 1
ATOM 760 N N . LEU A 1 98 ? 8.516 7.078 7.152 1 98.88 98 LEU A N 1
ATOM 761 C CA . LEU A 1 98 ? 9.164 7.836 8.219 1 98.88 98 LEU A CA 1
ATOM 762 C C . LEU A 1 98 ? 10.281 7.027 8.867 1 98.88 98 LEU A C 1
ATOM 764 O O . LEU A 1 98 ? 10.109 5.836 9.141 1 98.88 98 LEU A O 1
ATOM 768 N N . GLU A 1 99 ? 11.375 7.691 9.047 1 98.5 99 GLU A N 1
ATOM 769 C CA . GLU A 1 99 ? 12.539 7.027 9.641 1 98.5 99 GLU A CA 1
ATOM 770 C C . GLU A 1 99 ? 12.18 6.379 10.977 1 98.5 99 GLU A C 1
ATOM 772 O O . GLU A 1 99 ? 11.625 7.035 11.859 1 98.5 99 GLU A O 1
ATOM 777 N N . GLY A 1 100 ? 12.445 5.082 11.055 1 97.81 100 GLY A N 1
ATOM 778 C CA . GLY A 1 100 ? 12.297 4.375 12.32 1 97.81 100 GLY A CA 1
ATOM 779 C C . GLY A 1 100 ? 10.875 3.928 12.586 1 97.81 100 GLY A C 1
ATOM 780 O O . GLY A 1 100 ? 10.57 3.449 13.688 1 97.81 100 GLY A O 1
ATOM 781 N N . VAL A 1 101 ? 9.93 4.094 11.672 1 98.69 101 VAL A N 1
ATOM 782 C CA . VAL A 1 101 ? 8.539 3.742 11.898 1 98.69 101 VAL A CA 1
ATOM 783 C C . VAL A 1 101 ? 8.141 2.582 10.984 1 98.69 101 VAL A C 1
ATOM 785 O O . VAL A 1 101 ? 8.438 2.596 9.789 1 98.69 101 VAL A O 1
ATOM 788 N N . SER A 1 102 ? 7.523 1.562 11.555 1 98.69 102 SER A N 1
ATOM 789 C CA . SER A 1 102 ? 6.949 0.431 10.836 1 98.69 102 SER A CA 1
ATOM 790 C C . SER A 1 102 ? 5.434 0.387 11 1 98.69 102 SER A C 1
ATOM 792 O O . SER A 1 102 ? 4.91 0.663 12.078 1 98.69 102 SER A O 1
ATOM 794 N N . PRO A 1 103 ? 4.719 0.029 9.898 1 98.62 103 PRO A N 1
ATOM 795 C CA . PRO A 1 103 ? 3.285 -0.169 10.117 1 98.62 103 PRO A CA 1
ATOM 796 C C . PRO A 1 103 ? 2.99 -1.225 11.18 1 98.62 103 PRO A C 1
ATOM 798 O O . PRO A 1 103 ? 1.896 -1.241 11.75 1 98.62 103 PRO A O 1
ATOM 801 N N . PHE A 1 104 ? 3.967 -2.064 11.477 1 98.62 104 PHE A N 1
ATOM 802 C CA . PHE A 1 104 ? 3.764 -3.158 12.422 1 98.62 104 PHE A CA 1
ATOM 803 C C . PHE A 1 104 ? 4.141 -2.732 13.836 1 98.62 104 PHE A C 1
ATOM 805 O O . PHE A 1 104 ? 4.172 -3.559 14.75 1 98.62 104 PHE A O 1
ATOM 812 N N . ASP A 1 105 ? 4.438 -1.421 14.008 1 98.31 105 ASP A N 1
ATOM 813 C CA . ASP A 1 105 ? 4.648 -0.842 15.336 1 98.31 105 ASP A CA 1
ATOM 814 C C . ASP A 1 105 ? 3.314 -0.518 16 1 98.31 105 ASP A C 1
ATOM 816 O O . ASP A 1 105 ? 3.27 -0.247 17.203 1 98.31 105 ASP A O 1
ATOM 820 N N . PHE A 1 106 ? 2.229 -0.489 15.289 1 98.75 106 PHE A N 1
ATOM 821 C CA . PHE A 1 106 ? 0.923 -0.068 15.781 1 98.75 106 PHE A CA 1
ATOM 822 C C . PHE A 1 106 ? 0.101 -1.271 16.234 1 98.75 106 PHE A C 1
ATOM 824 O O . PHE A 1 106 ? -0.311 -2.09 15.406 1 98.75 106 PHE A O 1
ATOM 831 N N . PRO A 1 107 ? -0.2 -1.393 17.484 1 98.44 107 PRO A N 1
ATOM 832 C CA . PRO A 1 107 ? -0.968 -2.551 17.953 1 98.44 107 PRO A CA 1
ATOM 833 C C . PRO A 1 107 ? -2.408 -2.545 17.438 1 98.44 107 PRO A C 1
ATOM 835 O O . PRO A 1 107 ? -3.018 -3.607 17.281 1 98.44 107 PRO A O 1
ATOM 838 N N . GLU A 1 108 ? -2.934 -1.329 17.281 1 98.75 108 GLU A N 1
ATOM 839 C CA . GLU A 1 108 ? -4.289 -1.17 16.766 1 98.75 108 GLU A CA 1
ATOM 840 C C . GLU A 1 108 ? -4.402 0.077 15.898 1 98.75 108 GLU A C 1
ATOM 842 O O . GLU A 1 108 ? -3.887 1.139 16.25 1 98.75 108 GLU A O 1
ATOM 847 N N . ILE A 1 109 ? -5.059 -0.07 14.766 1 98.88 109 ILE A N 1
ATOM 848 C CA . ILE A 1 109 ? -5.277 1.023 13.828 1 98.88 109 ILE A CA 1
ATOM 849 C C . ILE A 1 109 ? -6.762 1.113 13.477 1 98.88 109 ILE A C 1
ATOM 851 O O . ILE A 1 109 ? -7.383 0.11 13.117 1 98.88 109 ILE A O 1
ATOM 855 N N . LYS A 1 110 ? -7.293 2.289 13.641 1 98.75 110 LYS A N 1
ATOM 856 C CA . LYS A 1 110 ? -8.648 2.557 13.164 1 98.75 110 LYS A CA 1
ATOM 857 C C . LYS A 1 110 ? -8.703 2.561 11.641 1 98.75 110 LYS A C 1
ATOM 859 O O . LYS A 1 110 ? -7.832 3.127 10.977 1 98.75 110 LYS A O 1
ATOM 864 N N . VAL A 1 111 ? -9.688 1.857 11.062 1 98.81 111 VAL A N 1
ATOM 865 C CA . VAL A 1 111 ? -9.992 1.936 9.641 1 98.81 111 VAL A CA 1
ATOM 866 C C . VAL A 1 111 ? -11.203 2.85 9.422 1 98.81 111 VAL A C 1
ATOM 868 O O . VAL A 1 111 ? -12.312 2.529 9.844 1 98.81 111 VAL A O 1
ATOM 871 N N . THR A 1 112 ? -10.961 3.996 8.805 1 98.5 112 THR A N 1
ATOM 872 C CA . THR A 1 112 ? -12.031 4.953 8.562 1 98.5 112 THR A CA 1
ATOM 873 C C . THR A 1 112 ? -12.906 4.508 7.391 1 98.5 112 THR A C 1
ATOM 875 O O . THR A 1 112 ? -12.438 3.785 6.504 1 98.5 112 THR A O 1
ATOM 878 N N . GLU A 1 113 ? -14.219 4.93 7.453 1 97.62 113 GLU A N 1
ATOM 879 C CA . GLU A 1 113 ? -15.172 4.672 6.375 1 97.62 113 GLU A CA 1
ATOM 880 C C . GLU A 1 113 ? -14.977 5.66 5.227 1 97.62 113 GLU A C 1
ATOM 882 O O . GLU A 1 113 ? -15.5 6.781 5.273 1 97.62 113 GLU A O 1
ATOM 887 N N . GLY A 1 114 ? -14.203 5.215 4.207 1 97.06 114 GLY A N 1
ATOM 888 C CA . GLY A 1 114 ? -13.906 6.086 3.082 1 97.06 114 GLY A CA 1
ATOM 889 C C . GLY A 1 114 ? -14.703 5.742 1.836 1 97.06 114 GLY A C 1
ATOM 890 O O . GLY A 1 114 ? -14.664 6.477 0.849 1 97.06 114 GLY A O 1
ATOM 891 N N . ILE A 1 115 ? -15.336 4.574 1.812 1 96.88 115 ILE A N 1
ATOM 892 C CA . ILE A 1 115 ? -16.219 4.238 0.695 1 96.88 115 ILE A CA 1
ATOM 893 C C . ILE A 1 115 ? -17.297 5.301 0.551 1 96.88 115 ILE A C 1
ATOM 895 O O . ILE A 1 115 ? -17.609 5.73 -0.562 1 96.88 115 ILE A O 1
ATOM 899 N N . HIS A 1 116 ? -17.844 5.68 1.699 1 95.75 116 HIS A N 1
ATOM 900 C CA . HIS A 1 116 ? -18.703 6.859 1.774 1 95.75 116 HIS A CA 1
ATOM 901 C C . HIS A 1 116 ? -17.984 8.016 2.455 1 95.75 116 HIS A C 1
ATOM 903 O O . HIS A 1 116 ? -17.938 8.086 3.686 1 95.75 116 HIS A O 1
ATOM 909 N N . HIS A 1 117 ? -17.516 8.875 1.665 1 95.38 117 HIS A N 1
ATOM 910 C CA . HIS A 1 117 ? -16.609 9.93 2.121 1 95.38 117 HIS A CA 1
ATOM 911 C C . HIS A 1 117 ? -17.328 10.883 3.072 1 95.38 117 HIS A C 1
ATOM 913 O O . HIS A 1 117 ? -18.484 11.242 2.85 1 95.38 117 HIS A O 1
ATOM 919 N N . PRO A 1 118 ? -16.641 11.398 4.078 1 93.69 118 PRO A N 1
ATOM 920 C CA . PRO A 1 118 ? -17.281 12.32 5.023 1 93.69 118 PRO A CA 1
ATOM 921 C C . PRO A 1 118 ? -17.844 13.562 4.348 1 93.69 118 PRO A C 1
ATOM 923 O O . PRO A 1 118 ? -18.906 14.055 4.754 1 93.69 118 PRO A O 1
ATOM 926 N N . ASN A 1 119 ? -17.188 14.078 3.301 1 94.25 119 ASN A N 1
ATOM 927 C CA . ASN A 1 119 ? -17.641 15.281 2.609 1 94.25 119 ASN A CA 1
ATOM 928 C C . ASN A 1 119 ? -18.891 15 1.764 1 94.25 119 ASN A C 1
ATOM 930 O O . ASN A 1 119 ? -19.516 15.922 1.243 1 94.25 119 ASN A O 1
ATOM 934 N N . ASP A 1 120 ? -19.297 13.742 1.584 1 94.88 120 ASP A N 1
ATOM 935 C CA . ASP A 1 120 ? -20.469 13.344 0.825 1 94.88 120 ASP A CA 1
ATOM 936 C C . ASP A 1 120 ? -21.547 12.781 1.745 1 94.88 120 ASP A C 1
ATOM 938 O O . ASP A 1 120 ? -22.422 12.031 1.301 1 94.88 120 ASP A O 1
ATOM 942 N N . GLY A 1 121 ? -21.406 13.055 3.049 1 91.94 121 GLY A N 1
ATOM 943 C CA . GLY A 1 121 ? -22.422 12.648 4.008 1 91.94 121 GLY A CA 1
ATOM 944 C C . GLY A 1 121 ? -22.094 11.336 4.695 1 91.94 121 GLY A C 1
ATOM 945 O O . GLY A 1 121 ? -22.922 10.789 5.422 1 91.94 121 GLY A O 1
ATOM 946 N N . GLY A 1 122 ? -20.922 10.836 4.477 1 95.62 122 GLY A N 1
ATOM 947 C CA . GLY A 1 122 ? -20.516 9.578 5.086 1 95.62 122 GLY A CA 1
ATOM 948 C C . GLY A 1 122 ? -19.516 9.758 6.215 1 95.62 122 GLY A C 1
ATOM 949 O O . GLY A 1 122 ? -19.672 10.648 7.055 1 95.62 122 GLY A O 1
ATOM 950 N N . GLY A 1 123 ? -18.562 8.828 6.281 1 94.5 123 GLY A N 1
ATOM 951 C CA . GLY A 1 123 ? -17.531 8.859 7.309 1 94.5 123 GLY A CA 1
ATOM 952 C C . GLY A 1 123 ? -17.812 7.898 8.453 1 94.5 123 GLY A C 1
ATOM 953 O O . GLY A 1 123 ? -18.688 7.039 8.352 1 94.5 123 GLY A O 1
ATOM 954 N N . GLY A 1 124 ? -16.938 8.008 9.445 1 96.5 124 GLY A N 1
ATOM 955 C CA . GLY A 1 124 ? -17.031 7.109 10.578 1 96.5 124 GLY A CA 1
ATOM 956 C C . GLY A 1 124 ? -15.938 6.047 10.594 1 96.5 124 GLY A C 1
ATOM 957 O O . GLY A 1 124 ? -14.875 6.234 10 1 96.5 124 GLY A O 1
ATOM 958 N N . VAL A 1 125 ? -16.219 4.984 11.406 1 98.19 125 VAL A N 1
ATOM 959 C CA . VAL A 1 125 ? -15.25 3.912 11.578 1 98.19 125 VAL A CA 1
ATOM 960 C C . VAL A 1 125 ? -15.773 2.631 10.93 1 98.19 125 VAL A C 1
ATOM 962 O O . VAL A 1 125 ? -16.891 2.193 11.219 1 98.19 125 VAL A O 1
ATOM 965 N N . ALA A 1 126 ? -15 2.123 10 1 98.44 126 ALA A N 1
ATOM 966 C CA . ALA A 1 126 ? -15.367 0.875 9.336 1 98.44 126 ALA A CA 1
ATOM 967 C C . ALA A 1 126 ? -14.945 -0.333 10.164 1 98.44 126 ALA A C 1
ATOM 969 O O . ALA A 1 126 ? -15.562 -1.396 10.086 1 98.44 126 ALA A O 1
ATOM 970 N N . GLY A 1 127 ? -13.898 -0.251 10.906 1 98.75 127 GLY A N 1
ATOM 971 C CA . GLY A 1 127 ? -13.367 -1.345 11.703 1 98.75 127 GLY A CA 1
ATOM 972 C C . GLY A 1 127 ? -12 -1.045 12.297 1 98.75 127 GLY A C 1
ATOM 973 O O . GLY A 1 127 ? -11.578 0.111 12.336 1 98.75 127 GLY A O 1
ATOM 974 N N . TYR A 1 128 ? -11.367 -2.1 12.82 1 98.88 128 TYR A N 1
ATOM 975 C CA . TYR A 1 128 ? -10.055 -1.983 13.453 1 98.88 128 TYR A CA 1
ATOM 976 C C . TYR A 1 128 ? -9.117 -3.078 12.961 1 98.88 128 TYR A C 1
ATOM 978 O O . TYR A 1 128 ? -9.523 -4.23 12.797 1 98.88 128 TYR A O 1
ATOM 986 N N . LEU A 1 129 ? -7.941 -2.689 12.641 1 98.75 129 LEU A N 1
ATOM 987 C CA . LEU A 1 129 ? -6.848 -3.611 12.367 1 98.75 129 LEU A CA 1
ATOM 988 C C . LEU A 1 129 ? -5.934 -3.75 13.578 1 98.75 129 LEU A C 1
ATOM 990 O O . LEU A 1 129 ? -5.504 -2.748 14.156 1 98.75 129 LEU A O 1
ATOM 994 N N . ARG A 1 130 ? -5.672 -4.977 13.953 1 98.81 130 ARG A N 1
ATOM 995 C CA . ARG A 1 130 ? -4.801 -5.246 15.094 1 98.81 130 ARG A CA 1
ATOM 996 C C . ARG A 1 130 ? -3.627 -6.133 14.688 1 98.81 130 ARG A C 1
ATOM 998 O O . ARG A 1 130 ? -3.807 -7.125 13.977 1 98.81 130 ARG A O 1
ATOM 1005 N N . TYR A 1 131 ? -2.471 -5.746 15.062 1 98.81 131 TYR A N 1
ATOM 1006 C CA . TYR A 1 131 ? -1.277 -6.547 14.805 1 98.81 131 TYR A CA 1
ATOM 1007 C C . TYR A 1 131 ? -0.761 -7.184 16.094 1 98.81 131 TYR A C 1
ATOM 1009 O O . TYR A 1 131 ? -0.62 -6.504 17.109 1 98.81 131 TYR A O 1
ATOM 1017 N N . THR A 1 132 ? -0.48 -8.484 16.031 1 98.56 132 THR A N 1
ATOM 1018 C CA . THR A 1 132 ? 0.13 -9.234 17.125 1 98.56 132 THR A CA 1
ATOM 1019 C C . THR A 1 132 ? 1.415 -9.914 16.656 1 98.56 132 THR A C 1
ATOM 1021 O O . THR A 1 132 ? 1.374 -10.836 15.844 1 98.56 132 THR A O 1
ATOM 1024 N N . PRO A 1 133 ? 2.594 -9.461 17.125 1 98.12 133 PRO A N 1
ATOM 1025 C CA . PRO A 1 133 ? 3.836 -10.148 16.75 1 98.12 133 PRO A CA 1
ATOM 1026 C C . PRO A 1 133 ? 3.926 -11.547 17.344 1 98.12 133 PRO A C 1
ATOM 1028 O O . PRO A 1 133 ? 3.316 -11.828 18.375 1 98.12 133 PRO A O 1
ATOM 1031 N N . VAL A 1 134 ? 4.559 -12.43 16.578 1 96.25 134 VAL A N 1
ATOM 1032 C CA . VAL A 1 134 ? 4.844 -13.727 17.188 1 96.25 134 VAL A CA 1
ATOM 1033 C C . VAL A 1 134 ? 5.941 -13.57 18.234 1 96.25 134 VAL A C 1
ATOM 1035 O O . VAL A 1 134 ? 6.844 -12.75 18.078 1 96.25 134 VAL A O 1
ATOM 1038 N N . GLU A 1 135 ? 5.805 -14.227 19.391 1 84.44 135 GLU A N 1
ATOM 1039 C CA . GLU A 1 135 ? 6.809 -14.188 20.438 1 84.44 135 GLU A CA 1
ATOM 1040 C C . GLU A 1 135 ? 8.133 -14.773 19.969 1 84.44 135 GLU A C 1
ATOM 1042 O O . GLU A 1 135 ? 8.164 -15.812 19.312 1 84.44 135 GLU A O 1
ATOM 1047 N N . LYS A 1 136 ? 9.117 -13.969 19.969 1 65.12 136 LYS A N 1
ATOM 1048 C CA . LYS A 1 136 ? 10.461 -14.469 19.703 1 65.12 136 LYS A CA 1
ATOM 1049 C C . LYS A 1 136 ? 10.984 -15.289 20.875 1 65.12 136 LYS A C 1
ATOM 1051 O O . LYS A 1 136 ? 10.719 -14.969 22.031 1 65.12 136 LYS A O 1
ATOM 1056 N N . MET B 1 1 ? -8.031 -23.766 -12.359 1 65.31 1 MET B N 1
ATOM 1057 C CA . MET B 1 1 ? -8.336 -22.812 -11.297 1 65.31 1 MET B CA 1
ATOM 1058 C C . MET B 1 1 ? -9.094 -21.609 -11.859 1 65.31 1 MET B C 1
ATOM 1060 O O . MET B 1 1 ? -9.016 -21.312 -13.047 1 65.31 1 MET B O 1
ATOM 1064 N N . GLU B 1 2 ? -10.086 -21.094 -11.078 1 84.38 2 GLU B N 1
ATOM 1065 C CA . GLU B 1 2 ? -11 -20.062 -11.578 1 84.38 2 GLU B CA 1
ATOM 1066 C C . GLU B 1 2 ? -10.25 -18.766 -11.883 1 84.38 2 GLU B C 1
ATOM 1068 O O . GLU B 1 2 ? -9.375 -18.359 -11.125 1 84.38 2 GLU B O 1
ATOM 1073 N N . LYS B 1 3 ? -10.312 -18.359 -13.156 1 95.88 3 LYS B N 1
ATOM 1074 C CA . LYS B 1 3 ? -9.742 -17.109 -13.656 1 95.88 3 LYS B CA 1
ATOM 1075 C C . LYS B 1 3 ? -10.445 -15.906 -13.055 1 95.88 3 LYS B C 1
ATOM 1077 O O . LYS B 1 3 ? -11.672 -15.852 -13.016 1 95.88 3 LYS B O 1
ATOM 1082 N N . MET B 1 4 ? -9.695 -14.945 -12.438 1 98.25 4 MET B N 1
ATOM 1083 C CA . MET B 1 4 ? -10.234 -13.711 -11.867 1 98.25 4 MET B CA 1
ATOM 1084 C C . MET B 1 4 ? -9.781 -12.492 -12.672 1 98.25 4 MET B C 1
ATOM 1086 O O . MET B 1 4 ? -8.68 -12.484 -13.219 1 98.25 4 MET B O 1
ATOM 1090 N N . ASN B 1 5 ? -10.625 -11.523 -12.789 1 98.75 5 ASN B N 1
ATOM 1091 C CA . ASN B 1 5 ? -10.234 -10.242 -13.359 1 98.75 5 ASN B CA 1
ATOM 1092 C C . ASN B 1 5 ? -9.586 -9.336 -12.32 1 98.75 5 ASN B C 1
ATOM 1094 O O . ASN B 1 5 ? -9.992 -9.336 -11.156 1 98.75 5 ASN B O 1
ATOM 1098 N N . GLY B 1 6 ? -8.562 -8.594 -12.758 1 98.81 6 GLY B N 1
ATOM 1099 C CA . GLY B 1 6 ? -7.926 -7.598 -11.914 1 98.81 6 GLY B CA 1
ATOM 1100 C C . GLY B 1 6 ? -7.57 -6.328 -12.664 1 98.81 6 GLY B C 1
ATOM 1101 O O . GLY B 1 6 ? -7.477 -6.332 -13.898 1 98.81 6 GLY B O 1
ATOM 1102 N N . GLN B 1 7 ? -7.434 -5.25 -11.977 1 98.94 7 GLN B N 1
ATOM 1103 C CA . GLN B 1 7 ? -6.98 -3.986 -12.547 1 98.94 7 GLN B CA 1
ATOM 1104 C C . GLN B 1 7 ? -6.402 -3.07 -11.477 1 98.94 7 GLN B C 1
ATOM 1106 O O . GLN B 1 7 ? -6.703 -3.229 -10.289 1 98.94 7 GLN B O 1
ATOM 1111 N N . CYS B 1 8 ? -5.543 -2.135 -11.922 1 98.94 8 CYS B N 1
ATOM 1112 C CA . CYS B 1 8 ? -5.113 -1.08 -11.016 1 98.94 8 CYS B CA 1
ATOM 1113 C C . CYS B 1 8 ? -6.25 -0.111 -10.727 1 98.94 8 CYS B C 1
ATOM 1115 O O . CYS B 1 8 ? -7.387 -0.332 -11.148 1 98.94 8 CYS B O 1
ATOM 1117 N N . HIS B 1 9 ? -6.016 0.912 -10 1 98.94 9 HIS B N 1
ATOM 1118 C CA . HIS B 1 9 ? -7.098 1.782 -9.555 1 98.94 9 HIS B CA 1
ATOM 1119 C C . HIS B 1 9 ? -7.676 2.586 -10.711 1 98.94 9 HIS B C 1
ATOM 1121 O O . HIS B 1 9 ? -8.891 2.744 -10.82 1 98.94 9 HIS B O 1
ATOM 1127 N N . CYS B 1 10 ? -6.809 3.186 -11.555 1 98.88 10 CYS B N 1
ATOM 1128 C CA . CYS B 1 10 ? -7.258 4.082 -12.609 1 98.88 10 CYS B CA 1
ATOM 1129 C C . CYS B 1 10 ? -7.805 3.297 -13.797 1 98.88 10 CYS B C 1
ATOM 1131 O O . CYS B 1 10 ? -8.375 3.877 -14.719 1 98.88 10 CYS B O 1
ATOM 1133 N N . GLY B 1 11 ? -7.578 2.018 -13.812 1 98.81 11 GLY B N 1
ATOM 1134 C CA . GLY B 1 11 ? -8.125 1.173 -14.867 1 98.81 11 GLY B CA 1
ATOM 1135 C C . GLY B 1 11 ? -7.207 1.045 -16.062 1 98.81 11 GLY B C 1
ATOM 1136 O O . GLY B 1 11 ? -7.523 0.336 -17.016 1 98.81 11 GLY B O 1
ATOM 1137 N N . THR B 1 12 ? -6.027 1.646 -16.047 1 98.88 12 THR B N 1
ATOM 1138 C CA . THR B 1 12 ? -5.086 1.593 -17.172 1 98.88 12 THR B CA 1
ATOM 1139 C C . THR B 1 12 ? -4.523 0.184 -17.328 1 98.88 12 THR B C 1
ATOM 1141 O O . THR B 1 12 ? -4.41 -0.314 -18.453 1 98.88 12 THR B O 1
ATOM 1144 N N . VAL B 1 13 ? -4.148 -0.461 -16.266 1 98.94 13 VAL B N 1
ATOM 1145 C CA . VAL B 1 13 ? -3.637 -1.827 -16.281 1 98.94 13 VAL B CA 1
ATOM 1146 C C . VAL B 1 13 ? -4.758 -2.807 -15.945 1 98.94 13 VAL B C 1
ATOM 1148 O O . VAL B 1 13 ? -5.367 -2.715 -14.883 1 98.94 13 VAL B O 1
ATOM 1151 N N . LYS B 1 14 ? -5.051 -3.615 -16.812 1 98.94 14 LYS B N 1
ATOM 1152 C CA . LYS B 1 14 ? -6.012 -4.695 -16.625 1 98.94 14 LYS B CA 1
ATOM 1153 C C . LYS B 1 14 ? -5.371 -6.055 -16.875 1 98.94 14 LYS B C 1
ATOM 1155 O O . LYS B 1 14 ? -4.578 -6.207 -17.812 1 98.94 14 LYS B O 1
ATOM 1160 N N . PHE B 1 15 ? -5.715 -7.004 -16.062 1 98.94 15 PHE B N 1
ATOM 1161 C CA . PHE B 1 15 ? -5.121 -8.328 -16.203 1 98.94 15 PHE B CA 1
ATOM 1162 C C . PHE B 1 15 ? -6.074 -9.406 -15.703 1 98.94 15 PHE B C 1
ATOM 1164 O O . PHE B 1 15 ? -7.078 -9.102 -15.062 1 98.94 15 PHE B O 1
ATOM 1171 N N . THR B 1 16 ? -5.836 -10.641 -16.094 1 98.81 16 THR B N 1
ATOM 1172 C CA . THR B 1 16 ? -6.469 -11.812 -15.492 1 98.81 16 THR B CA 1
ATOM 1173 C C . THR B 1 16 ? -5.445 -12.656 -14.727 1 98.81 16 THR B C 1
ATOM 1175 O O . THR B 1 16 ? -4.25 -12.594 -15.016 1 98.81 16 THR B O 1
ATOM 1178 N N . VAL B 1 17 ? -6.004 -13.352 -13.75 1 98.69 17 VAL B N 1
ATOM 1179 C CA . VAL B 1 17 ? -5.086 -14.148 -12.945 1 98.69 17 VAL B CA 1
ATOM 1180 C C . VAL B 1 17 ? -5.75 -15.477 -12.57 1 98.69 17 VAL B C 1
ATOM 1182 O O . VAL B 1 17 ? -6.949 -15.516 -12.289 1 98.69 17 VAL B O 1
ATOM 1185 N N . GLU B 1 18 ? -4.965 -16.516 -12.68 1 98.5 18 GLU B N 1
ATOM 1186 C CA . GLU B 1 18 ? -5.266 -17.797 -12.055 1 98.5 18 GLU B CA 1
ATOM 1187 C C . GLU B 1 18 ? -4.402 -18.031 -10.82 1 98.5 18 GLU B C 1
ATOM 1189 O O . GLU B 1 18 ? -3.182 -18.156 -10.922 1 98.5 18 GLU B O 1
ATOM 1194 N N . LEU B 1 19 ? -5.062 -18.141 -9.711 1 98.25 19 LEU B N 1
ATOM 1195 C CA . LEU B 1 19 ? -4.34 -18.219 -8.445 1 98.25 19 LEU B CA 1
ATOM 1196 C C . LEU B 1 19 ? -3.971 -19.656 -8.117 1 98.25 19 LEU B C 1
ATOM 1198 O O . LEU B 1 19 ? -4.676 -20.594 -8.508 1 98.25 19 LEU B O 1
ATOM 1202 N N . THR B 1 20 ? -2.904 -19.844 -7.406 1 97 20 THR B N 1
ATOM 1203 C CA . THR B 1 20 ? -2.391 -21.156 -7.047 1 97 20 THR B CA 1
ATOM 1204 C C . THR B 1 20 ? -3.357 -21.891 -6.113 1 97 20 THR B C 1
ATOM 1206 O O . THR B 1 20 ? -3.555 -23.094 -6.234 1 97 20 THR B O 1
ATOM 1209 N N . ASP B 1 21 ? -4.031 -21.297 -5.152 1 96.94 21 ASP B N 1
ATOM 1210 C CA . ASP B 1 21 ? -4.934 -21.844 -4.145 1 96.94 21 ASP B CA 1
ATOM 1211 C C . ASP B 1 21 ? -5.965 -20.797 -3.709 1 96.94 21 ASP B C 1
ATOM 1213 O O . ASP B 1 21 ? -6.16 -20.578 -2.512 1 96.94 21 ASP B O 1
ATOM 1217 N N . GLY B 1 22 ? -6.523 -20.141 -4.75 1 96.69 22 GLY B N 1
ATOM 1218 C CA . GLY B 1 22 ? -7.465 -19.078 -4.441 1 96.69 22 GLY B CA 1
ATOM 1219 C C . GLY B 1 22 ? -6.898 -18.047 -3.492 1 96.69 22 GLY B C 1
ATOM 1220 O O . GLY B 1 22 ? -5.77 -17.578 -3.672 1 96.69 22 GLY B O 1
ATOM 1221 N N . LEU B 1 23 ? -7.707 -17.609 -2.561 1 97.94 23 LEU B N 1
ATOM 1222 C CA . LEU B 1 23 ? -7.297 -16.562 -1.637 1 97.94 23 LEU B CA 1
ATOM 1223 C C . LEU B 1 23 ? -6.617 -17.156 -0.405 1 97.94 23 LEU B C 1
ATOM 1225 O O . LEU B 1 23 ? -6.246 -16.422 0.516 1 97.94 23 LEU B O 1
ATOM 1229 N N . ASN B 1 24 ? -6.328 -18.469 -0.393 1 97.56 24 ASN B N 1
ATOM 1230 C CA . ASN B 1 24 ? -5.824 -19.156 0.791 1 97.56 24 ASN B CA 1
ATOM 1231 C C . ASN B 1 24 ? -4.336 -18.891 1 1 97.56 24 ASN B C 1
ATOM 1233 O O . ASN B 1 24 ? -3.777 -19.25 2.039 1 97.56 24 ASN B O 1
ATOM 1237 N N . THR B 1 25 ? -3.637 -18.203 0.019 1 98 25 THR B N 1
ATOM 1238 C CA . THR B 1 25 ? -2.217 -17.906 0.158 1 98 25 THR B CA 1
ATOM 1239 C C . THR B 1 25 ? -2.016 -16.453 0.61 1 98 25 THR B C 1
ATOM 1241 O O . THR B 1 25 ? -0.895 -15.945 0.591 1 98 25 THR B O 1
ATOM 1244 N N . ALA B 1 26 ? -3.105 -15.75 1.008 1 98.81 26 ALA B N 1
ATOM 1245 C CA . ALA B 1 26 ? -3.045 -14.336 1.362 1 98.81 26 ALA B CA 1
ATOM 1246 C C . ALA B 1 26 ? -2.062 -14.102 2.506 1 98.81 26 ALA B C 1
ATOM 1248 O O . ALA B 1 26 ? -2.082 -14.812 3.508 1 98.81 26 ALA B O 1
ATOM 1249 N N . ARG B 1 27 ? -1.185 -13.141 2.336 1 98.81 27 ARG B N 1
ATOM 1250 C CA . ARG B 1 27 ? -0.19 -12.805 3.35 1 98.81 27 ARG B CA 1
ATOM 1251 C C . ARG B 1 27 ? 0.291 -11.367 3.193 1 98.81 27 ARG B C 1
ATOM 1253 O O . ARG B 1 27 ? 0.099 -10.75 2.141 1 98.81 27 ARG B O 1
ATOM 1260 N N . ARG B 1 28 ? 0.832 -10.844 4.273 1 98.69 28 ARG B N 1
ATOM 1261 C CA . ARG B 1 28 ? 1.667 -9.641 4.301 1 98.69 28 ARG B CA 1
ATOM 1262 C C . ARG B 1 28 ? 3.131 -10 4.527 1 98.69 28 ARG B C 1
ATOM 1264 O O . ARG B 1 28 ? 3.445 -11.117 4.949 1 98.69 28 ARG B O 1
ATOM 1271 N N . CYS B 1 29 ? 3.959 -9.164 4.16 1 98.5 29 CYS B N 1
ATOM 1272 C CA . CYS B 1 29 ? 5.387 -9.297 4.418 1 98.5 29 CYS B CA 1
ATOM 1273 C C . CYS B 1 29 ? 5.941 -8.055 5.102 1 98.5 29 CYS B C 1
ATOM 1275 O O . CYS B 1 29 ? 5.535 -6.934 4.781 1 98.5 29 CYS B O 1
ATOM 1277 N N . ASN B 1 30 ? 6.914 -8.211 6.004 1 98.44 30 ASN B N 1
ATOM 1278 C CA . ASN B 1 30 ? 7.406 -7.051 6.742 1 98.44 30 ASN B CA 1
ATOM 1279 C C . ASN B 1 30 ? 8.766 -6.594 6.223 1 98.44 30 ASN B C 1
ATOM 1281 O O . ASN B 1 30 ? 9.5 -5.887 6.918 1 98.44 30 ASN B O 1
ATOM 1285 N N . CYS B 1 31 ? 9.172 -7.039 5.023 1 98.31 31 CYS B N 1
ATOM 1286 C CA . CYS B 1 31 ? 10.422 -6.527 4.473 1 98.31 31 CYS B CA 1
ATOM 1287 C C . CYS B 1 31 ? 10.32 -5.031 4.199 1 98.31 31 CYS B C 1
ATOM 1289 O O . CYS B 1 31 ? 9.234 -4.453 4.258 1 98.31 31 CYS B O 1
ATOM 1291 N N . SER B 1 32 ? 11.422 -4.375 3.857 1 98.44 32 SER B N 1
ATOM 1292 C CA . SER B 1 32 ? 11.531 -2.926 3.752 1 98.44 32 SER B CA 1
ATOM 1293 C C . SER B 1 32 ? 10.578 -2.373 2.699 1 98.44 32 SER B C 1
ATOM 1295 O O . SER B 1 32 ? 10.023 -1.285 2.865 1 98.44 32 SER B O 1
ATOM 1297 N N . TYR B 1 33 ? 10.352 -3.074 1.642 1 98.81 33 TYR B N 1
ATOM 1298 C CA . TYR B 1 33 ? 9.547 -2.574 0.53 1 98.81 33 TYR B CA 1
ATOM 1299 C C . TYR B 1 33 ? 8.07 -2.896 0.733 1 98.81 33 TYR B C 1
ATOM 1301 O O . TYR B 1 33 ? 7.215 -2.021 0.595 1 98.81 33 TYR B O 1
ATOM 1309 N N . CYS B 1 34 ? 7.781 -4.145 1.155 1 98.69 34 CYS B N 1
ATOM 1310 C CA . CYS B 1 34 ? 6.398 -4.598 1.278 1 98.69 34 CYS B CA 1
ATOM 1311 C C . CYS B 1 34 ? 5.68 -3.855 2.396 1 98.69 34 CYS B C 1
ATOM 1313 O O . CYS B 1 34 ? 4.477 -3.604 2.307 1 98.69 34 CYS B O 1
ATOM 1315 N N . ARG B 1 35 ? 6.465 -3.506 3.473 1 98.75 35 ARG B N 1
ATOM 1316 C CA . ARG B 1 35 ? 5.801 -2.801 4.566 1 98.75 35 ARG B CA 1
ATOM 1317 C C . ARG B 1 35 ? 5.367 -1.405 4.133 1 98.75 35 ARG B C 1
ATOM 1319 O O . ARG B 1 35 ? 4.379 -0.871 4.645 1 98.75 35 ARG B O 1
ATOM 1326 N N . MET B 1 36 ? 6.078 -0.804 3.168 1 98.88 36 MET B N 1
ATOM 1327 C CA . MET B 1 36 ? 5.715 0.515 2.658 1 98.88 36 MET B CA 1
ATOM 1328 C C . MET B 1 36 ? 4.535 0.419 1.692 1 98.88 36 MET B C 1
ATOM 1330 O O . MET B 1 36 ? 3.656 1.28 1.692 1 98.88 36 MET B O 1
ATOM 1334 N N . ARG B 1 37 ? 4.449 -0.639 0.851 1 98.19 37 ARG B N 1
ATOM 1335 C CA . ARG B 1 37 ? 3.371 -0.85 -0.109 1 98.19 37 ARG B CA 1
ATOM 1336 C C . ARG B 1 37 ? 2.055 -1.144 0.604 1 98.19 37 ARG B C 1
ATOM 1338 O O . ARG B 1 37 ? 0.993 -0.697 0.166 1 98.19 37 ARG B O 1
ATOM 1345 N N . GLY B 1 38 ? 2.197 -1.985 1.577 1 98.5 38 GLY B N 1
ATOM 1346 C CA . GLY B 1 38 ? 1.048 -2.215 2.439 1 98.5 38 GLY B CA 1
ATOM 1347 C C . GLY B 1 38 ? 0.075 -3.234 1.877 1 98.5 38 GLY B C 1
ATOM 1348 O O . GLY B 1 38 ? -0.989 -3.469 2.453 1 98.5 38 GLY B O 1
ATOM 1349 N N . ALA B 1 39 ? 0.405 -3.92 0.817 1 98.69 39 ALA B N 1
ATOM 1350 C CA . ALA B 1 39 ? -0.549 -4.773 0.112 1 98.69 39 ALA B CA 1
ATOM 1351 C C . ALA B 1 39 ? -0.583 -6.172 0.715 1 98.69 39 ALA B C 1
ATOM 1353 O O . ALA B 1 39 ? 0.458 -6.723 1.081 1 98.69 39 ALA B O 1
ATOM 1354 N N . ILE B 1 40 ? -1.767 -6.719 0.857 1 98.94 40 ILE B N 1
ATOM 1355 C CA . ILE B 1 40 ? -1.928 -8.164 1 1 98.94 40 ILE B CA 1
ATOM 1356 C C . ILE B 1 40 ? -1.762 -8.836 -0.36 1 98.94 40 ILE B C 1
ATOM 1358 O O . ILE B 1 40 ? -2.35 -8.398 -1.352 1 98.94 40 ILE B O 1
ATOM 1362 N N . THR B 1 41 ? -0.962 -9.922 -0.393 1 98.81 41 THR B N 1
ATOM 1363 C CA . THR B 1 41 ? -0.69 -10.57 -1.67 1 98.81 41 THR B CA 1
ATOM 1364 C C . THR B 1 41 ? -1.13 -12.031 -1.639 1 98.81 41 THR B C 1
ATOM 1366 O O . THR B 1 41 ? -1.155 -12.656 -0.575 1 98.81 41 THR B O 1
ATOM 1369 N N . VAL B 1 42 ? -1.541 -12.508 -2.773 1 98.69 42 VAL B N 1
ATOM 1370 C CA . VAL B 1 42 ? -1.79 -13.922 -3.016 1 98.69 42 VAL B CA 1
ATOM 1371 C C . VAL B 1 42 ? -0.873 -14.43 -4.129 1 98.69 42 VAL B C 1
ATOM 1373 O O . VAL B 1 42 ? -0.276 -13.633 -4.855 1 98.69 42 VAL B O 1
ATOM 1376 N N . SER B 1 43 ? -0.764 -15.734 -4.273 1 98.56 43 SER B N 1
ATOM 1377 C CA . SER B 1 43 ? 0.205 -16.312 -5.199 1 98.56 43 SER B CA 1
ATOM 1378 C C . SER B 1 43 ? -0.472 -16.797 -6.477 1 98.56 43 SER B C 1
ATOM 1380 O O . SER B 1 43 ? -1.601 -17.297 -6.438 1 98.56 43 SER B O 1
ATOM 1382 N N . ALA B 1 44 ? 0.161 -16.625 -7.551 1 98.62 44 ALA B N 1
ATOM 1383 C CA . ALA B 1 44 ? -0.164 -17.203 -8.859 1 98.62 44 ALA B CA 1
ATOM 1384 C C . ALA B 1 44 ? 1.075 -17.797 -9.523 1 98.62 44 ALA B C 1
ATOM 1386 O O . ALA B 1 44 ? 2.191 -17.312 -9.312 1 98.62 44 ALA B O 1
ATOM 1387 N N . PRO B 1 45 ? 0.909 -18.859 -10.266 1 97.94 45 PRO B N 1
ATOM 1388 C CA . PRO B 1 45 ? 2.062 -19.312 -11.047 1 97.94 45 PRO B CA 1
ATOM 1389 C C . PRO B 1 45 ? 2.479 -18.297 -12.117 1 97.94 45 PRO B C 1
ATOM 1391 O O . PRO B 1 45 ? 1.7 -17.406 -12.461 1 97.94 45 PRO B O 1
ATOM 1394 N N . LEU B 1 46 ? 3.67 -18.375 -12.656 1 96.12 46 LEU B N 1
ATOM 1395 C CA . LEU B 1 46 ? 4.211 -17.406 -13.617 1 96.12 46 LEU B CA 1
ATOM 1396 C C . LEU B 1 46 ? 3.326 -17.328 -14.859 1 96.12 46 LEU B C 1
ATOM 1398 O O . LEU B 1 46 ? 3.188 -16.266 -15.461 1 96.12 46 LEU B O 1
ATOM 1402 N N . ASN B 1 47 ? 2.713 -18.422 -15.227 1 96.06 47 ASN B N 1
ATOM 1403 C CA . ASN B 1 47 ? 1.85 -18.422 -16.406 1 96.06 47 ASN B CA 1
ATOM 1404 C C . ASN B 1 47 ? 0.403 -18.094 -16.031 1 96.06 47 ASN B C 1
ATOM 1406 O O . ASN B 1 47 ? -0.496 -18.234 -16.859 1 96.06 47 ASN B O 1
ATOM 1410 N N . GLY B 1 48 ? 0.189 -17.719 -14.805 1 97.75 48 GLY B N 1
ATOM 1411 C CA . GLY B 1 48 ? -1.16 -17.5 -14.312 1 97.75 48 GLY B CA 1
ATOM 1412 C C . GLY B 1 48 ? -1.637 -16.062 -14.492 1 97.75 48 GLY B C 1
ATOM 1413 O O . GLY B 1 48 ? -2.809 -15.766 -14.258 1 97.75 48 GLY B O 1
ATOM 1414 N N . ILE B 1 49 ? -0.774 -15.164 -14.906 1 98.19 49 ILE B N 1
ATOM 1415 C CA . ILE B 1 49 ? -1.175 -13.773 -15.094 1 98.19 49 ILE B CA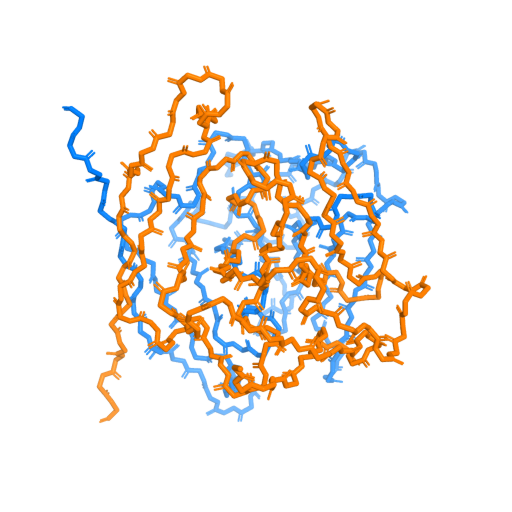 1
ATOM 1416 C C . ILE B 1 49 ? -1.102 -13.414 -16.578 1 98.19 49 ILE B C 1
ATOM 1418 O O . ILE B 1 49 ? -0.119 -13.727 -17.25 1 98.19 49 ILE B O 1
ATOM 1422 N N . THR B 1 50 ? -2.119 -12.836 -17.078 1 98.5 50 THR B N 1
ATOM 1423 C CA . THR B 1 50 ? -2.156 -12.25 -18.422 1 98.5 50 THR B CA 1
ATOM 1424 C C . THR B 1 50 ? -2.535 -10.773 -18.359 1 98.5 50 THR B C 1
ATOM 1426 O O . THR B 1 50 ? -3.646 -10.43 -17.938 1 98.5 50 THR B O 1
ATOM 1429 N N . VAL B 1 51 ? -1.632 -9.93 -18.75 1 98.81 51 VAL B N 1
ATOM 1430 C CA . VAL B 1 51 ? -1.957 -8.508 -18.844 1 98.81 51 VAL B CA 1
ATOM 1431 C C . VAL B 1 51 ? -2.754 -8.242 -20.125 1 98.81 51 VAL B C 1
ATOM 1433 O O . VAL B 1 51 ? -2.279 -8.516 -21.219 1 98.81 51 VAL B O 1
ATOM 1436 N N . LEU B 1 52 ? -3.906 -7.723 -19.969 1 98.88 52 LEU B N 1
ATOM 1437 C CA . LEU B 1 52 ? -4.824 -7.492 -21.078 1 98.88 52 LEU B CA 1
ATOM 1438 C C . LEU B 1 52 ? -4.641 -6.09 -21.641 1 98.88 52 LEU B C 1
ATOM 1440 O O . LEU B 1 52 ? -4.77 -5.887 -22.859 1 98.88 52 LEU B O 1
ATOM 1444 N N . GLU B 1 53 ? -4.457 -5.094 -20.844 1 98.88 53 GLU B N 1
ATOM 1445 C CA . GLU B 1 53 ? -4.281 -3.691 -21.203 1 98.88 53 GLU B CA 1
ATOM 1446 C C . GLU B 1 53 ? -3.213 -3.027 -20.344 1 98.88 53 GLU B C 1
ATOM 1448 O O . GLU B 1 53 ? -3.006 -3.418 -19.203 1 98.88 53 GLU B O 1
ATOM 1453 N N . GLY B 1 54 ? -2.525 -2.076 -20.906 1 98.81 54 GLY B N 1
ATOM 1454 C CA . GLY B 1 54 ? -1.709 -1.155 -20.141 1 98.81 54 GLY B CA 1
ATOM 1455 C C . GLY B 1 54 ? -0.339 -1.713 -19.797 1 98.81 54 GLY B C 1
ATOM 1456 O O . GLY B 1 54 ? 0.294 -1.275 -18.828 1 98.81 54 GLY B O 1
ATOM 1457 N N . LYS B 1 55 ? 0.076 -2.764 -20.453 1 98.75 55 LYS B N 1
ATOM 1458 C CA . LYS B 1 55 ? 1.398 -3.33 -20.219 1 98.75 55 LYS B CA 1
ATOM 1459 C C . LYS B 1 55 ? 2.475 -2.248 -20.234 1 98.75 55 LYS B C 1
ATOM 1461 O O . LYS B 1 55 ? 3.41 -2.275 -19.438 1 98.75 55 LYS B O 1
ATOM 1466 N N . GLU B 1 56 ? 2.354 -1.268 -21.078 1 98.69 56 GLU B N 1
ATOM 1467 C CA . GLU B 1 56 ? 3.342 -0.21 -21.266 1 98.69 56 GLU B CA 1
ATOM 1468 C C . GLU B 1 56 ? 3.322 0.772 -20.094 1 98.69 56 GLU B C 1
ATOM 1470 O O . GLU B 1 56 ? 4.238 1.584 -19.953 1 98.69 56 GLU B O 1
ATOM 1475 N N . LYS B 1 57 ? 2.344 0.744 -19.25 1 98.88 57 LYS B N 1
ATOM 1476 C CA . LYS B 1 57 ? 2.225 1.637 -18.094 1 98.88 57 LYS B CA 1
ATOM 1477 C C . LYS B 1 57 ? 2.619 0.927 -16.812 1 98.88 57 LYS B C 1
ATOM 1479 O O . LYS B 1 57 ? 2.58 1.523 -15.727 1 98.88 57 LYS B O 1
ATOM 1484 N N . LEU B 1 58 ? 2.986 -0.399 -16.953 1 98.88 58 LEU B N 1
ATOM 1485 C CA . LEU B 1 58 ? 3.598 -1.079 -15.82 1 98.88 58 LEU B CA 1
ATOM 1486 C C . LEU B 1 58 ? 5.055 -0.658 -15.648 1 98.88 58 LEU B C 1
ATOM 1488 O O . LEU B 1 58 ? 5.859 -0.812 -16.578 1 98.88 58 LEU B O 1
ATOM 1492 N N . THR B 1 59 ? 5.309 -0.089 -14.531 1 98.88 59 THR B N 1
ATOM 1493 C CA . THR B 1 59 ? 6.684 0.259 -14.195 1 98.88 59 THR B CA 1
ATOM 1494 C C . THR B 1 59 ? 7.332 -0.84 -13.359 1 98.88 59 THR B C 1
ATOM 1496 O O . THR B 1 59 ? 6.738 -1.32 -12.391 1 98.88 59 THR B O 1
ATOM 1499 N N . GLU B 1 60 ? 8.469 -1.264 -13.75 1 98.94 60 GLU B N 1
ATOM 1500 C CA . GLU B 1 60 ? 9.203 -2.299 -13.039 1 98.94 60 GLU B CA 1
ATOM 1501 C C . GLU B 1 60 ? 10.172 -1.688 -12.023 1 98.94 60 GLU B C 1
ATOM 1503 O O . GLU B 1 60 ? 10.859 -0.708 -12.328 1 98.94 60 GLU B O 1
ATOM 1508 N N . TYR B 1 61 ? 10.211 -2.195 -10.875 1 98.94 61 TYR B N 1
ATOM 1509 C CA . TYR B 1 61 ? 11.172 -1.812 -9.844 1 98.94 61 TYR B CA 1
ATOM 1510 C C . TYR B 1 61 ? 11.828 -3.041 -9.227 1 98.94 61 TYR B C 1
ATOM 1512 O O . TYR B 1 61 ? 11.148 -3.992 -8.836 1 98.94 61 TYR B O 1
ATOM 1520 N N . ARG B 1 62 ? 13.086 -3.021 -9.188 1 98.81 62 ARG B N 1
ATOM 1521 C CA . ARG B 1 62 ? 13.93 -4.047 -8.57 1 98.81 62 ARG B CA 1
ATOM 1522 C C . ARG B 1 62 ? 14.922 -3.426 -7.594 1 98.81 62 ARG B C 1
ATOM 1524 O O . ARG B 1 62 ? 15.398 -2.312 -7.812 1 98.81 62 ARG B O 1
ATOM 1531 N N . PHE B 1 63 ? 15.25 -4.117 -6.594 1 98.5 63 PHE B N 1
ATOM 1532 C CA . PHE B 1 63 ? 16.219 -3.621 -5.625 1 98.5 63 PHE B CA 1
ATOM 1533 C C . PHE B 1 63 ? 17.031 -4.77 -5.035 1 98.5 63 PHE B C 1
ATOM 1535 O O . PHE B 1 63 ? 16.766 -5.938 -5.316 1 98.5 63 PHE B O 1
ATOM 1542 N N . ASN B 1 64 ? 18.062 -4.383 -4.227 1 97.06 64 ASN B N 1
ATOM 1543 C CA . ASN B 1 64 ? 18.938 -5.352 -3.572 1 97.06 64 ASN B CA 1
ATOM 1544 C C . ASN B 1 64 ? 19.484 -6.375 -4.566 1 97.06 64 ASN B C 1
ATOM 1546 O O . ASN B 1 64 ? 20.188 -6.012 -5.512 1 97.06 64 ASN B O 1
ATOM 1550 N N . THR B 1 65 ? 18.953 -7.727 -4.508 1 97.31 65 THR B N 1
ATOM 1551 C CA . THR B 1 65 ? 19.484 -8.758 -5.402 1 97.31 65 THR B CA 1
ATOM 1552 C C . THR B 1 65 ? 18.969 -8.555 -6.824 1 97.31 65 THR B C 1
ATOM 1554 O O . THR B 1 65 ? 19.484 -9.156 -7.77 1 97.31 65 THR B O 1
ATOM 1557 N N . ARG B 1 66 ? 17.969 -7.793 -6.988 1 98.19 66 ARG B N 1
ATOM 1558 C CA . ARG B 1 66 ? 17.328 -7.457 -8.258 1 98.19 66 ARG B CA 1
ATOM 1559 C C . ARG B 1 66 ? 16.625 -8.672 -8.852 1 98.19 66 ARG B C 1
ATOM 1561 O O . ARG B 1 66 ? 16.328 -8.703 -10.047 1 98.19 66 ARG B O 1
ATOM 1568 N N . GLN B 1 67 ? 16.328 -9.641 -7.984 1 97.5 67 GLN B N 1
ATOM 1569 C CA . GLN B 1 67 ? 15.664 -10.859 -8.461 1 97.5 67 GLN B CA 1
ATOM 1570 C C . GLN B 1 67 ? 14.156 -10.664 -8.539 1 97.5 67 GLN B C 1
ATOM 1572 O O . GLN B 1 67 ? 13.523 -11.047 -9.523 1 97.5 67 GLN B O 1
ATOM 1577 N N . ALA B 1 68 ? 13.609 -10.141 -7.473 1 98.38 68 ALA B N 1
ATOM 1578 C CA . ALA B 1 68 ? 12.172 -9.891 -7.496 1 98.38 68 ALA B CA 1
ATOM 1579 C C . ALA B 1 68 ? 11.828 -8.734 -8.43 1 98.38 68 ALA B C 1
ATOM 1581 O O . ALA B 1 68 ? 12.453 -7.672 -8.367 1 98.38 68 ALA B O 1
ATOM 1582 N N . ALA B 1 69 ? 10.961 -8.906 -9.312 1 98.75 69 ALA B N 1
ATOM 1583 C CA . ALA B 1 69 ? 10.477 -7.871 -10.219 1 98.75 69 ALA B CA 1
ATOM 1584 C C . ALA B 1 69 ? 9.109 -7.355 -9.781 1 98.75 69 ALA B C 1
ATOM 1586 O O . ALA B 1 69 ? 8.102 -8.055 -9.922 1 98.75 69 ALA B O 1
ATOM 1587 N N . HIS B 1 70 ? 9.086 -6.156 -9.281 1 98.88 70 HIS B N 1
ATOM 1588 C CA . HIS B 1 70 ? 7.844 -5.547 -8.82 1 98.88 70 HIS B CA 1
ATOM 1589 C C . HIS B 1 70 ? 7.25 -4.625 -9.883 1 98.88 70 HIS B C 1
ATOM 1591 O O . HIS B 1 70 ? 7.973 -3.84 -10.5 1 98.88 70 HIS B O 1
ATOM 1597 N N . TYR B 1 71 ? 5.934 -4.688 -10.07 1 98.94 71 TYR B N 1
ATOM 1598 C CA . TYR B 1 71 ? 5.277 -3.873 -11.094 1 98.94 71 TYR B CA 1
ATOM 1599 C C . TYR B 1 71 ? 4.191 -2.998 -10.477 1 98.94 71 TYR B C 1
ATOM 1601 O O . TYR B 1 71 ? 3.383 -3.473 -9.68 1 98.94 71 TYR B O 1
ATOM 1609 N N . PHE B 1 72 ? 4.164 -1.762 -10.82 1 98.94 72 PHE B N 1
ATOM 1610 C CA . PHE B 1 72 ? 3.096 -0.854 -10.422 1 98.94 72 PHE B CA 1
ATOM 1611 C C . PHE B 1 72 ? 2.666 0.022 -11.594 1 98.94 72 PHE B C 1
ATOM 1613 O O . PHE B 1 72 ? 3.432 0.23 -12.531 1 98.94 72 PHE B O 1
ATOM 1620 N N . CYS B 1 73 ? 1.435 0.483 -11.609 1 98.94 73 CYS B N 1
ATOM 1621 C CA . CYS B 1 73 ? 0.908 1.374 -12.641 1 98.94 73 CYS B CA 1
ATOM 1622 C C . CYS B 1 73 ? 1.56 2.75 -12.555 1 98.94 73 CYS B C 1
ATOM 1624 O O . CYS B 1 73 ? 1.535 3.389 -11.5 1 98.94 73 CYS B O 1
ATOM 1626 N N . SER B 1 74 ? 2.115 3.227 -13.641 1 98.94 74 SER B N 1
ATOM 1627 C CA . SER B 1 74 ? 2.816 4.508 -13.656 1 98.94 74 SER B CA 1
ATOM 1628 C C . SER B 1 74 ? 1.839 5.672 -13.539 1 98.94 74 SER B C 1
ATOM 1630 O O . SER B 1 74 ? 2.248 6.812 -13.297 1 98.94 74 SER B O 1
ATOM 1632 N N . VAL B 1 75 ? 0.538 5.41 -13.695 1 98.94 75 VAL B N 1
ATOM 1633 C CA . VAL B 1 75 ? -0.468 6.469 -13.672 1 98.94 75 VAL B CA 1
ATOM 1634 C C . VAL B 1 75 ? -0.992 6.648 -12.25 1 98.94 75 VAL B C 1
ATOM 1636 O O . VAL B 1 75 ? -0.961 7.758 -11.711 1 98.94 75 VAL B O 1
ATOM 1639 N N . CYS B 1 76 ? -1.346 5.559 -11.594 1 98.94 76 CYS B N 1
ATOM 1640 C CA . CYS B 1 76 ? -1.998 5.707 -10.297 1 98.94 76 CYS B CA 1
ATOM 1641 C C . CYS B 1 76 ? -1.104 5.191 -9.18 1 98.94 76 CYS B C 1
ATOM 1643 O O . CYS B 1 76 ? -1.435 5.332 -8 1 98.94 76 CYS B O 1
ATOM 1645 N N . GLY B 1 77 ? -0.05 4.555 -9.469 1 98.94 77 GLY B N 1
ATOM 1646 C CA . GLY B 1 77 ? 0.948 4.168 -8.484 1 98.94 77 GLY B CA 1
ATOM 1647 C C . GLY B 1 77 ? 0.642 2.842 -7.812 1 98.94 77 GLY B C 1
ATOM 1648 O O . GLY B 1 77 ? 1.431 2.355 -7 1 98.94 77 GLY B O 1
ATOM 1649 N N . ILE B 1 78 ? -0.477 2.191 -8.188 1 98.94 78 ILE B N 1
ATOM 1650 C CA . ILE B 1 78 ? -0.879 0.964 -7.508 1 98.94 78 ILE B CA 1
ATOM 1651 C C . ILE B 1 78 ? 0.026 -0.187 -7.941 1 98.94 78 ILE B C 1
ATOM 1653 O O . ILE B 1 78 ? 0.175 -0.451 -9.141 1 98.94 78 ILE B O 1
ATOM 1657 N N . TYR B 1 79 ? 0.683 -0.815 -6.902 1 98.94 79 TYR B N 1
ATOM 1658 C CA . TYR B 1 79 ? 1.335 -2.107 -7.082 1 98.94 79 TYR B CA 1
ATOM 1659 C C . TYR B 1 79 ? 0.327 -3.176 -7.484 1 98.94 79 TYR B C 1
ATOM 1661 O O . TYR B 1 79 ? -0.688 -3.367 -6.812 1 98.94 79 TYR B O 1
ATOM 1669 N N . THR B 1 80 ? 0.626 -3.904 -8.641 1 98.94 80 THR B N 1
ATOM 1670 C CA . THR B 1 80 ? -0.329 -4.895 -9.125 1 98.94 80 THR B CA 1
ATOM 1671 C C . THR B 1 80 ? 0.137 -6.305 -8.781 1 98.94 80 THR B C 1
ATOM 1673 O O . THR B 1 80 ? -0.614 -7.09 -8.195 1 98.94 80 THR B O 1
ATOM 1676 N N . PHE B 1 81 ? 1.337 -6.621 -9.125 1 98.94 81 PHE B N 1
ATOM 1677 C CA . PHE B 1 81 ? 1.91 -7.938 -8.883 1 98.94 81 PHE B CA 1
ATOM 1678 C C . PHE B 1 81 ? 3.43 -7.898 -8.992 1 98.94 81 PHE B C 1
ATOM 1680 O O . PHE B 1 81 ? 4 -6.875 -9.383 1 98.94 81 PHE B O 1
ATOM 1687 N N . HIS B 1 82 ? 4.059 -8.93 -8.594 1 98.88 82 HIS B N 1
ATOM 1688 C CA . HIS B 1 82 ? 5.508 -9.047 -8.727 1 98.88 82 HIS B CA 1
ATOM 1689 C C . HIS B 1 82 ? 5.93 -10.5 -8.891 1 98.88 82 HIS B C 1
ATOM 1691 O O . HIS B 1 82 ? 5.223 -11.406 -8.453 1 98.88 82 HIS B O 1
ATOM 1697 N N . GLN B 1 83 ? 7.035 -10.734 -9.609 1 98.69 83 GLN B N 1
ATOM 1698 C CA . GLN B 1 83 ? 7.691 -12.031 -9.57 1 98.69 83 GLN B CA 1
ATOM 1699 C C . GLN B 1 83 ? 8.539 -12.195 -8.312 1 98.69 83 GLN B C 1
ATOM 1701 O O . GLN B 1 83 ? 9.43 -11.383 -8.055 1 98.69 83 GLN B O 1
ATOM 1706 N N . ARG B 1 84 ? 8.289 -13.219 -7.551 1 97.81 84 ARG B N 1
ATOM 1707 C CA . ARG B 1 84 ? 8.836 -13.383 -6.211 1 97.81 84 ARG B CA 1
ATOM 1708 C C . ARG B 1 84 ? 10.312 -13.766 -6.266 1 97.81 84 ARG B C 1
ATOM 1710 O O . ARG B 1 84 ? 10.742 -14.484 -7.176 1 97.81 84 ARG B O 1
ATOM 1717 N N . ARG B 1 85 ? 11.062 -13.312 -5.328 1 96.44 85 ARG B N 1
ATOM 1718 C CA . ARG B 1 85 ? 12.43 -13.797 -5.125 1 96.44 85 ARG B CA 1
ATOM 1719 C C . ARG B 1 85 ? 12.43 -15.148 -4.43 1 96.44 85 ARG B C 1
ATOM 1721 O O . ARG B 1 85 ? 13.203 -16.047 -4.793 1 96.44 85 ARG B O 1
ATOM 1728 N N . SER B 1 86 ? 11.539 -15.273 -3.32 1 94.88 86 SER B N 1
ATOM 1729 C CA . SER B 1 86 ? 11.508 -16.5 -2.527 1 94.88 86 SER B CA 1
ATOM 1730 C C . SER B 1 86 ? 11.141 -17.703 -3.385 1 94.88 86 SER B C 1
ATOM 1732 O O . SER B 1 86 ? 11.562 -18.828 -3.104 1 94.88 86 SER B O 1
ATOM 1734 N N . ASN B 1 87 ? 10.289 -17.531 -4.398 1 95.81 87 ASN B N 1
ATOM 1735 C CA . ASN B 1 87 ? 9.898 -18.516 -5.398 1 95.81 87 ASN B CA 1
ATOM 1736 C C . ASN B 1 87 ? 9.719 -17.891 -6.773 1 95.81 87 ASN B C 1
ATOM 1738 O O . ASN B 1 87 ? 8.617 -17.438 -7.109 1 95.81 87 ASN B O 1
ATOM 1742 N N . PRO B 1 88 ? 10.766 -17.922 -7.586 1 95.94 88 PRO B N 1
ATOM 1743 C CA . PRO B 1 88 ? 10.766 -17.172 -8.844 1 95.94 88 PRO B CA 1
ATOM 1744 C C . PRO B 1 88 ? 9.75 -17.703 -9.844 1 95.94 88 PRO B C 1
ATOM 1746 O O . PRO B 1 88 ? 9.492 -17.062 -10.867 1 95.94 88 PRO B O 1
ATOM 1749 N N . ASP B 1 89 ? 9.117 -18.844 -9.562 1 97.19 89 ASP B N 1
ATOM 1750 C CA . ASP B 1 89 ? 8.109 -19.422 -10.445 1 97.19 89 ASP B CA 1
ATOM 1751 C C . ASP B 1 89 ? 6.707 -18.953 -10.07 1 97.19 89 ASP B C 1
ATOM 1753 O O . ASP B 1 89 ? 5.711 -19.453 -10.594 1 97.19 89 ASP B O 1
ATOM 1757 N N . GLN B 1 90 ? 6.645 -17.984 -9.203 1 98.19 90 GLN B N 1
ATOM 1758 C CA . GLN B 1 90 ? 5.344 -17.484 -8.781 1 98.19 90 GLN B CA 1
ATOM 1759 C C . GLN B 1 90 ? 5.316 -15.953 -8.805 1 98.19 90 GLN B C 1
ATOM 1761 O O . GLN B 1 90 ? 6.363 -15.312 -8.695 1 98.19 90 GLN B O 1
ATOM 1766 N N . TYR B 1 91 ? 4.125 -15.484 -8.992 1 98.75 91 TYR B N 1
ATOM 1767 C CA . TYR B 1 91 ? 3.814 -14.086 -8.742 1 98.75 91 TYR B CA 1
ATOM 1768 C C . TYR B 1 91 ? 3.15 -13.906 -7.383 1 98.75 91 TYR B C 1
ATOM 1770 O O . TYR B 1 91 ? 2.432 -14.797 -6.918 1 98.75 91 TYR B O 1
ATOM 1778 N N . GLY B 1 92 ? 3.463 -12.867 -6.68 1 98.62 92 GLY B N 1
ATOM 1779 C CA . GLY B 1 92 ? 2.541 -12.258 -5.738 1 98.62 92 GLY B CA 1
ATOM 1780 C C . GLY B 1 92 ? 1.598 -11.258 -6.387 1 98.62 92 GLY B C 1
ATOM 1781 O O . GLY B 1 92 ? 2 -10.5 -7.273 1 98.62 92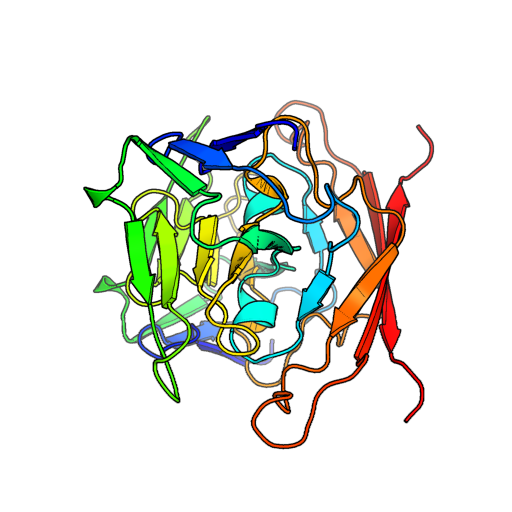 GLY B O 1
ATOM 1782 N N . VAL B 1 93 ? 0.356 -11.258 -6.023 1 98.94 93 VAL B N 1
ATOM 1783 C CA . VAL B 1 93 ? -0.666 -10.406 -6.621 1 98.94 93 VAL B CA 1
ATOM 1784 C C . VAL B 1 93 ? -1.374 -9.602 -5.535 1 98.94 93 VAL B C 1
ATOM 1786 O O . VAL B 1 93 ? -1.793 -10.156 -4.516 1 98.94 93 VAL B O 1
ATOM 1789 N N 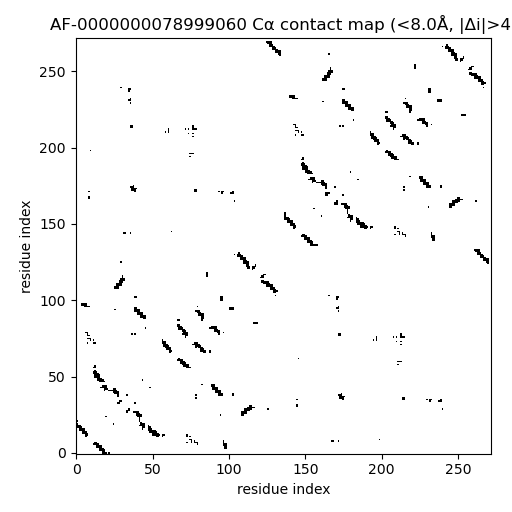. ASN B 1 94 ? -1.459 -8.273 -5.695 1 98.94 94 ASN B N 1
ATOM 1790 C CA . ASN B 1 94 ? -2.24 -7.43 -4.801 1 98.94 94 ASN B CA 1
ATOM 1791 C C . ASN B 1 94 ? -3.711 -7.832 -4.789 1 98.94 94 ASN B C 1
ATOM 1793 O O . ASN B 1 94 ? -4.422 -7.629 -5.773 1 98.94 94 ASN B O 1
ATOM 1797 N N . VAL B 1 95 ? -4.211 -8.312 -3.674 1 98.88 95 VAL B N 1
ATOM 1798 C CA . VAL B 1 95 ? -5.574 -8.828 -3.639 1 98.88 95 VAL B CA 1
ATOM 1799 C C . VAL B 1 95 ? -6.566 -7.707 -3.93 1 98.88 95 VAL B C 1
ATOM 1801 O O . VAL B 1 95 ? -7.645 -7.949 -4.48 1 98.88 95 VAL B O 1
ATOM 1804 N N . ALA B 1 96 ? -6.18 -6.473 -3.619 1 98.88 96 ALA B N 1
ATOM 1805 C CA . ALA B 1 96 ? -7.102 -5.348 -3.736 1 98.88 96 ALA B CA 1
ATOM 1806 C C . ALA B 1 96 ? -7.293 -4.945 -5.195 1 98.88 96 ALA B C 1
ATOM 1808 O O . ALA B 1 96 ? -8.164 -4.133 -5.512 1 98.88 96 ALA B O 1
ATOM 1809 N N . CYS B 1 97 ? -6.492 -5.48 -6.059 1 98.94 97 CYS B N 1
ATOM 1810 C CA . CYS B 1 97 ? -6.664 -5.254 -7.488 1 98.94 97 CYS B CA 1
ATOM 1811 C C . CYS B 1 97 ? -7.684 -6.223 -8.078 1 98.94 97 CYS B C 1
ATOM 1813 O O . CYS B 1 97 ? -8.148 -6.035 -9.203 1 98.94 97 CYS B O 1
ATOM 1815 N N . LEU B 1 98 ? -8 -7.305 -7.34 1 98.88 98 LEU B N 1
ATOM 1816 C CA . LEU B 1 98 ? -8.883 -8.344 -7.859 1 98.88 98 LEU B CA 1
ATOM 1817 C C . LEU B 1 98 ? -10.344 -7.949 -7.703 1 98.88 98 LEU B C 1
ATOM 1819 O O . LEU B 1 98 ? -10.75 -7.445 -6.652 1 98.88 98 LEU B O 1
ATOM 1823 N N . GLU B 1 99 ? -11.078 -8.164 -8.758 1 98.5 99 GLU B N 1
ATOM 1824 C CA . GLU B 1 99 ? -12.492 -7.805 -8.758 1 98.5 99 GLU B CA 1
ATOM 1825 C C . GLU B 1 99 ? -13.227 -8.445 -7.582 1 98.5 99 GLU B C 1
ATOM 1827 O O . GLU B 1 99 ? -13.141 -9.664 -7.379 1 98.5 99 GLU B O 1
ATOM 1832 N N . GLY B 1 100 ? -13.859 -7.594 -6.789 1 97.81 100 GLY B N 1
ATOM 1833 C CA . GLY B 1 100 ? -14.719 -8.078 -5.719 1 97.81 100 GLY B CA 1
ATOM 1834 C C . GLY B 1 100 ? -13.961 -8.414 -4.449 1 97.81 100 GLY B C 1
ATOM 1835 O O . GLY B 1 100 ? -14.531 -8.969 -3.508 1 97.81 100 GLY B O 1
ATOM 1836 N N . VAL B 1 101 ? -12.664 -8.172 -4.359 1 98.69 101 VAL B N 1
ATOM 1837 C CA . VAL B 1 101 ? -11.867 -8.531 -3.188 1 98.69 101 VAL B CA 1
ATOM 1838 C C . VAL B 1 101 ? -11.383 -7.262 -2.482 1 98.69 101 VAL B C 1
ATOM 1840 O O . VAL B 1 101 ? -10.891 -6.336 -3.125 1 98.69 101 VAL B O 1
ATOM 1843 N N . SER B 1 102 ? -11.578 -7.203 -1.177 1 98.69 102 SER B N 1
ATOM 1844 C CA . SER B 1 102 ? -11.07 -6.148 -0.308 1 98.69 102 SER B CA 1
ATOM 1845 C C . SER B 1 102 ? -10.055 -6.695 0.69 1 98.69 102 SER B C 1
ATOM 1847 O O . SER B 1 102 ? -10.227 -7.797 1.218 1 98.69 102 SER B O 1
ATOM 1849 N N . PRO B 1 103 ? -8.977 -5.914 0.954 1 98.62 103 PRO B N 1
ATOM 1850 C CA . PRO B 1 103 ? -8.102 -6.379 2.033 1 98.62 103 PRO B CA 1
ATOM 1851 C C . PRO B 1 103 ? -8.844 -6.551 3.357 1 98.62 103 PRO B C 1
ATOM 1853 O O . PRO B 1 103 ? -8.383 -7.285 4.238 1 98.62 103 PRO B O 1
ATOM 1856 N N . PHE B 1 104 ? -9.992 -5.922 3.477 1 98.62 104 PHE B N 1
ATOM 1857 C CA . PHE B 1 104 ? -10.742 -5.957 4.727 1 98.62 104 PHE B CA 1
ATOM 1858 C C . PHE B 1 104 ? -11.734 -7.113 4.734 1 98.62 104 PHE B C 1
ATOM 1860 O O . PHE B 1 104 ? -12.555 -7.227 5.645 1 98.62 104 PHE B O 1
ATOM 1867 N N . ASP B 1 105 ? -11.656 -7.992 3.689 1 98.38 105 ASP B N 1
ATOM 1868 C CA . ASP B 1 105 ? -12.414 -9.234 3.656 1 98.38 105 ASP B CA 1
ATOM 1869 C C . ASP B 1 105 ? -11.727 -10.32 4.477 1 98.38 105 ASP B C 1
ATOM 1871 O O . ASP B 1 105 ? -12.328 -11.367 4.762 1 98.38 105 ASP B O 1
ATOM 1875 N N . PHE B 1 106 ? -10.492 -10.156 4.848 1 98.75 106 PHE B N 1
ATOM 1876 C CA . PHE B 1 106 ? -9.688 -11.172 5.52 1 98.75 106 PHE B CA 1
ATOM 1877 C C . PHE B 1 106 ? -9.711 -10.969 7.027 1 98.75 106 PHE B C 1
ATOM 1879 O O . PHE B 1 106 ? -9.156 -9.992 7.539 1 98.75 106 PHE B O 1
ATOM 1886 N N . PRO B 1 107 ? -10.273 -11.875 7.773 1 98.44 107 PRO B N 1
ATOM 1887 C CA . PRO B 1 107 ? -10.336 -11.695 9.227 1 98.44 107 PRO B CA 1
ATOM 1888 C C . PRO B 1 107 ? -8.961 -11.773 9.883 1 98.44 107 PRO B C 1
ATOM 1890 O O . PRO B 1 107 ? -8.742 -11.172 10.938 1 98.44 107 PRO B O 1
ATOM 1893 N N . GLU B 1 108 ? -8.102 -12.602 9.273 1 98.75 108 GLU B N 1
ATOM 1894 C CA . GLU B 1 108 ? -6.734 -12.75 9.773 1 98.75 108 GLU B CA 1
ATOM 1895 C C . GLU B 1 108 ? -5.75 -12.961 8.625 1 98.75 108 GLU B C 1
ATOM 1897 O O . GLU B 1 108 ? -6.02 -13.727 7.699 1 98.75 108 GLU B O 1
ATOM 1902 N N . ILE B 1 109 ? -4.645 -12.273 8.688 1 98.88 109 ILE B N 1
ATOM 1903 C CA . ILE B 1 109 ? -3.586 -12.367 7.691 1 98.88 109 ILE B CA 1
ATOM 1904 C C . ILE B 1 109 ? -2.248 -12.633 8.375 1 98.88 109 ILE B C 1
ATOM 1906 O O . ILE B 1 109 ? -1.876 -11.93 9.32 1 98.88 109 ILE B O 1
ATOM 1910 N N . LYS B 1 110 ? -1.592 -13.656 7.926 1 98.75 110 LYS B N 1
ATOM 1911 C CA . LYS B 1 110 ? -0.221 -13.906 8.359 1 98.75 110 LYS B CA 1
ATOM 1912 C C . LYS B 1 110 ? 0.733 -12.852 7.812 1 98.75 110 LYS B C 1
ATOM 1914 O O . LYS B 1 110 ? 0.649 -12.477 6.641 1 98.75 110 LYS B O 1
ATOM 1919 N N . VAL B 1 111 ? 1.59 -12.289 8.68 1 98.81 111 VAL B N 1
ATOM 1920 C CA . VAL B 1 111 ? 2.693 -11.43 8.266 1 98.81 111 VAL B CA 1
ATOM 1921 C C . VAL B 1 111 ? 3.996 -12.227 8.25 1 98.81 111 VAL B C 1
ATOM 1923 O O . VAL B 1 111 ? 4.473 -12.656 9.305 1 98.81 111 VAL B O 1
ATOM 1926 N N . THR B 1 112 ? 4.539 -12.445 7.066 1 98.5 112 THR B N 1
ATOM 1927 C CA . THR B 1 112 ? 5.773 -13.219 6.934 1 98.5 112 THR B CA 1
ATOM 1928 C C . THR B 1 112 ? 6.98 -12.375 7.332 1 98.5 112 THR B C 1
ATOM 1930 O O . THR B 1 112 ? 6.945 -11.141 7.234 1 98.5 112 THR B O 1
ATOM 1933 N N . GLU B 1 113 ? 8.047 -13.086 7.836 1 97.56 113 GLU B N 1
ATOM 1934 C CA . GLU B 1 113 ? 9.32 -12.453 8.172 1 97.56 113 GLU B CA 1
ATOM 1935 C C . GLU B 1 113 ? 10.164 -12.211 6.926 1 97.56 113 GLU B C 1
ATOM 1937 O O . GLU B 1 113 ? 10.867 -13.109 6.461 1 97.56 113 GLU B O 1
ATOM 1942 N N . GLY B 1 114 ? 10.047 -10.969 6.398 1 97.06 114 GLY B N 1
ATOM 1943 C CA . GLY B 1 114 ? 10.766 -10.633 5.18 1 97.06 114 GLY B CA 1
ATOM 1944 C C . GLY B 1 114 ? 11.992 -9.781 5.426 1 97.06 114 GLY B C 1
ATOM 1945 O O . GLY B 1 114 ? 12.781 -9.539 4.512 1 97.06 114 GLY B O 1
ATOM 1946 N N . ILE B 1 115 ? 12.125 -9.211 6.621 1 96.88 115 ILE B N 1
ATOM 1947 C CA . ILE B 1 115 ? 13.336 -8.484 6.961 1 96.88 115 ILE B CA 1
ATOM 1948 C C . ILE B 1 115 ? 14.555 -9.391 6.797 1 96.88 115 ILE B C 1
ATOM 1950 O O . ILE B 1 115 ? 15.586 -8.977 6.262 1 96.88 115 ILE B O 1
ATOM 1954 N N . HIS B 1 116 ? 14.398 -10.617 7.289 1 95.75 116 HIS B N 1
ATOM 1955 C CA . HIS B 1 116 ? 15.352 -11.68 6.996 1 95.75 116 HIS B CA 1
ATOM 1956 C C . HIS B 1 116 ? 14.773 -12.68 6 1 95.75 116 HIS B C 1
ATOM 1958 O O . HIS B 1 116 ? 14.031 -13.594 6.387 1 95.75 116 HIS B O 1
ATOM 1964 N N . HIS B 1 117 ? 15.148 -12.523 4.816 1 95.31 117 HIS B N 1
ATOM 1965 C CA . HIS B 1 117 ? 14.531 -13.242 3.705 1 95.31 117 HIS B CA 1
ATOM 1966 C C . HIS B 1 117 ? 14.789 -14.742 3.809 1 95.31 117 HIS B C 1
ATOM 1968 O O . HIS B 1 117 ? 15.891 -15.164 4.16 1 95.31 117 HIS B O 1
ATOM 1974 N N . PRO B 1 118 ? 13.852 -15.562 3.42 1 93.56 118 PRO B N 1
ATOM 1975 C CA . PRO B 1 118 ? 14.039 -17.016 3.5 1 93.56 118 PRO B CA 1
ATOM 1976 C C . PRO B 1 118 ? 15.242 -17.5 2.703 1 93.56 118 PRO B C 1
ATOM 1978 O O . PRO B 1 118 ? 15.945 -18.422 3.131 1 93.56 118 PRO B O 1
ATOM 1981 N N . ASN B 1 119 ? 15.531 -16.891 1.541 1 94.25 119 ASN B N 1
ATOM 1982 C CA . ASN B 1 119 ? 16.656 -17.297 0.702 1 94.25 119 ASN B CA 1
ATOM 1983 C C . ASN B 1 119 ? 17.984 -16.906 1.321 1 94.25 119 ASN B C 1
ATOM 1985 O O . ASN B 1 119 ? 19.047 -17.312 0.841 1 94.25 119 ASN B O 1
ATOM 1989 N N . ASP B 1 120 ? 18 -16.109 2.387 1 94.88 120 ASP B N 1
ATOM 1990 C CA . ASP B 1 120 ? 19.219 -15.68 3.082 1 94.88 120 ASP B CA 1
ATOM 1991 C C . ASP B 1 120 ? 19.297 -16.297 4.473 1 94.88 120 ASP B C 1
ATOM 1993 O O . ASP B 1 120 ? 19.984 -15.773 5.355 1 94.88 120 ASP B O 1
ATOM 1997 N N . GLY B 1 121 ? 18.484 -17.359 4.672 1 91.75 121 GLY B N 1
ATOM 1998 C CA . GLY B 1 121 ? 18.547 -18.094 5.93 1 91.75 121 GLY B CA 1
ATOM 1999 C C . GLY B 1 121 ? 17.5 -17.641 6.93 1 91.75 121 GLY B C 1
ATOM 2000 O O . GLY B 1 121 ? 17.516 -18.062 8.086 1 91.75 121 GLY B O 1
ATOM 2001 N N . GLY B 1 122 ? 16.594 -16.812 6.508 1 95.56 122 GLY B N 1
ATOM 2002 C CA . GLY B 1 122 ? 15.555 -16.328 7.395 1 95.56 122 GLY B CA 1
ATOM 2003 C C . GLY B 1 122 ? 14.188 -16.922 7.109 1 95.56 122 GLY B C 1
ATOM 2004 O O . GLY B 1 122 ? 14.078 -18.141 6.898 1 95.56 122 GLY B O 1
ATOM 2005 N N . GLY B 1 123 ? 13.164 -16.094 7.207 1 94.44 123 GLY B N 1
ATOM 2006 C CA . GLY B 1 123 ? 11.797 -16.516 6.965 1 94.44 123 GLY B CA 1
ATOM 2007 C C . GLY B 1 123 ? 11.031 -16.812 8.242 1 94.44 123 GLY B C 1
ATOM 2008 O O . GLY B 1 123 ? 11.484 -16.469 9.336 1 94.44 123 GLY B O 1
ATOM 2009 N N . GLY B 1 124 ? 9.812 -17.297 8.016 1 96.5 124 GLY B N 1
ATOM 2010 C CA . GLY B 1 124 ? 8.93 -17.547 9.133 1 96.5 124 GLY B CA 1
ATOM 2011 C C . GLY B 1 124 ? 7.793 -16.547 9.25 1 96.5 124 GLY B C 1
ATOM 2012 O O . GLY B 1 124 ? 7.41 -15.93 8.258 1 96.5 124 GLY B O 1
ATOM 2013 N N . VAL B 1 125 ? 7.191 -16.531 10.484 1 98.12 125 VAL B N 1
ATOM 2014 C CA . VAL B 1 125 ? 6.039 -15.68 10.734 1 98.12 125 VAL B CA 1
ATOM 2015 C C . VAL B 1 125 ? 6.426 -14.562 11.703 1 98.12 125 VAL B C 1
ATOM 2017 O O . VAL B 1 125 ? 6.953 -14.828 12.789 1 98.12 125 VAL B O 1
ATOM 2020 N N . ALA B 1 126 ? 6.25 -13.344 11.258 1 98.44 126 ALA B N 1
ATOM 2021 C CA . ALA B 1 126 ? 6.539 -12.188 12.102 1 98.44 126 ALA B CA 1
ATOM 2022 C C . ALA B 1 126 ? 5.363 -11.875 13.023 1 98.44 126 ALA B C 1
ATOM 2024 O O . ALA B 1 126 ? 5.551 -11.336 14.117 1 98.44 126 ALA B O 1
ATOM 2025 N N . GLY B 1 127 ? 4.164 -12.133 12.617 1 98.75 127 GLY B N 1
ATOM 2026 C CA . GLY B 1 127 ? 2.963 -11.836 13.375 1 98.75 127 GLY B CA 1
ATOM 2027 C C . GLY B 1 127 ? 1.688 -12.031 12.578 1 98.75 127 GLY B C 1
ATOM 2028 O O . GLY B 1 127 ? 1.702 -12.656 11.523 1 98.75 127 GLY B O 1
ATOM 2029 N N . TYR B 1 128 ? 0.59 -11.531 13.148 1 98.88 128 TYR B N 1
ATOM 2030 C CA . TYR B 1 128 ? -0.723 -11.648 12.523 1 98.88 128 TYR B CA 1
ATOM 2031 C C . TYR B 1 128 ? -1.464 -10.32 12.555 1 98.88 128 TYR B C 1
ATOM 2033 O O . TYR B 1 128 ? -1.419 -9.602 13.555 1 98.88 128 TYR B O 1
ATOM 2041 N N . LEU B 1 129 ? -2.023 -9.984 11.453 1 98.75 129 LEU B N 1
ATOM 2042 C CA . LEU B 1 129 ? -2.951 -8.867 11.352 1 98.75 129 LEU B CA 1
ATOM 2043 C C . LEU B 1 129 ? -4.395 -9.352 11.359 1 98.75 129 LEU B C 1
ATOM 2045 O O . LEU B 1 129 ? -4.754 -10.266 10.609 1 98.75 129 LEU B O 1
ATOM 2049 N N . ARG B 1 130 ? -5.188 -8.758 12.219 1 98.81 130 ARG B N 1
ATOM 2050 C CA . ARG B 1 130 ? -6.598 -9.125 12.32 1 98.81 130 ARG B CA 1
ATOM 2051 C C . ARG B 1 130 ? -7.5 -7.918 12.094 1 98.81 130 ARG B C 1
ATOM 2053 O O . ARG B 1 130 ? -7.246 -6.836 12.633 1 98.81 130 ARG B O 1
ATOM 2060 N N . TYR B 1 131 ? -8.469 -8.078 11.281 1 98.88 131 TYR B N 1
ATOM 2061 C CA . TYR B 1 131 ? -9.453 -7.027 11.039 1 98.88 131 TYR B CA 1
ATOM 2062 C C . TYR B 1 131 ? -10.789 -7.375 11.672 1 98.88 131 TYR B C 1
ATOM 2064 O O . TYR B 1 131 ? -11.297 -8.492 11.5 1 98.88 131 TYR B O 1
ATOM 2072 N N . THR B 1 132 ? -11.359 -6.426 12.406 1 98.56 132 THR B N 1
ATOM 2073 C CA . THR B 1 132 ? -12.695 -6.527 12.992 1 98.56 132 THR B CA 1
ATOM 2074 C C . THR B 1 132 ? -13.578 -5.371 12.523 1 98.56 132 THR B C 1
ATOM 2076 O O . THR B 1 132 ? -13.344 -4.219 12.891 1 98.56 132 THR B O 1
ATOM 2079 N N . PRO B 1 133 ? -14.594 -5.625 11.672 1 98.12 133 PRO B N 1
ATOM 2080 C CA . PRO B 1 133 ? -15.508 -4.547 11.281 1 98.12 133 PRO B CA 1
ATOM 2081 C C . PRO B 1 133 ? -16.359 -4.039 12.445 1 98.12 133 PRO B C 1
ATOM 2083 O O . PRO B 1 133 ? -16.594 -4.777 13.406 1 98.12 133 PRO B O 1
ATOM 2086 N N . VAL B 1 134 ? -16.641 -2.744 12.391 1 96.38 134 VAL B N 1
ATOM 2087 C CA . VAL B 1 134 ? -17.594 -2.258 13.375 1 96.38 134 VAL B CA 1
ATOM 2088 C C . VAL B 1 134 ? -19 -2.768 13.023 1 96.38 134 VAL B C 1
ATOM 2090 O O . VAL B 1 134 ? -19.328 -2.916 11.844 1 96.38 134 VAL B O 1
ATOM 2093 N N . GLU B 1 135 ? -19.766 -3.199 14.008 1 84.5 135 GLU B N 1
ATOM 2094 C CA . GLU B 1 135 ? -21.125 -3.666 13.789 1 84.5 135 GLU B CA 1
ATOM 2095 C C . GLU B 1 135 ? -22.016 -2.555 13.227 1 84.5 135 GLU B C 1
ATOM 2097 O O . GLU B 1 135 ? -21.953 -1.415 13.688 1 84.5 135 GLU B O 1
ATOM 2102 N N . LYS B 1 136 ? -22.516 -2.768 12.078 1 65.31 136 LYS B N 1
ATOM 2103 C CA . LYS B 1 136 ? -23.5 -1.848 11.523 1 65.31 136 LYS B CA 1
ATOM 2104 C C . LYS B 1 136 ? -24.844 -1.976 12.242 1 65.31 136 LYS B C 1
ATOM 2106 O O . LYS B 1 136 ? -25.234 -3.074 12.633 1 65.31 136 LYS B O 1
#

Foldseek 3Di:
DDKFWFADDVRQKIKIFDFPPPCVQWAFEDAPPRVVLVFTWGKGFPVGMGTDGNPVQWDWDADDVRLKTWTAGNPPGHTAWIQDPLHNRMIIGRQCRTPPGDPLVDQKHWYKYPNCPVVNVDIDTPDMDGHDDDDD/DDKFWFADDVRQKIKIFDFPPPCVQWAFEDAPPRVVLVFTWGKGFPVGMGTDGNPVQWDWDADDVRLKTWTAGNPPGHTAWIQDPLHNRMIIGRQCRTPPGDPLVDQKHFYKYPNCPVVNVDIDTPDMDGHDDDDD